Protein AF-A0A378F3G9-F1 (afdb_monomer)

Structure (mmCIF, N/CA/C/O backbone):
data_AF-A0A378F3G9-F1
#
_entry.id   AF-A0A378F3G9-F1
#
loop_
_atom_site.group_PDB
_atom_site.id
_atom_site.type_symbol
_atom_site.label_atom_id
_atom_site.label_alt_id
_atom_site.label_comp_id
_atom_site.label_asym_id
_atom_site.label_entity_id
_atom_site.label_seq_id
_atom_site.pdbx_PDB_ins_code
_atom_site.Cartn_x
_atom_site.Cartn_y
_atom_site.Cartn_z
_atom_site.occupancy
_atom_site.B_iso_or_equiv
_atom_site.auth_seq_id
_atom_site.auth_comp_id
_atom_site.auth_asym_id
_atom_site.auth_atom_id
_atom_site.pdbx_PDB_model_num
ATOM 1 N N . MET A 1 1 ? -19.424 6.941 10.883 1.00 56.91 1 MET A N 1
ATOM 2 C CA . MET A 1 1 ? -18.279 7.020 9.945 1.00 56.91 1 MET A CA 1
ATOM 3 C C . MET A 1 1 ? -18.645 6.289 8.664 1.00 56.91 1 MET A C 1
ATOM 5 O O . MET A 1 1 ? -19.170 5.186 8.751 1.00 56.91 1 MET A O 1
ATOM 9 N N . GLU A 1 2 ? -18.393 6.874 7.494 1.00 61.94 2 GLU A N 1
ATOM 10 C CA . GLU A 1 2 ? -18.729 6.277 6.186 1.00 61.94 2 GLU A CA 1
ATOM 11 C C . GLU A 1 2 ? -18.069 4.901 5.976 1.00 61.94 2 GLU A C 1
ATOM 13 O O . GLU A 1 2 ? -18.679 4.002 5.406 1.00 61.94 2 GLU A O 1
ATOM 18 N N . TRP A 1 3 ? -16.903 4.690 6.593 1.00 59.41 3 TRP A N 1
ATOM 19 C CA . TRP A 1 3 ? -16.190 3.411 6.667 1.00 59.41 3 TRP A CA 1
ATOM 20 C C . TRP A 1 3 ? -16.995 2.254 7.293 1.00 59.41 3 TRP A C 1
ATOM 22 O O . TRP A 1 3 ? -16.959 1.137 6.787 1.00 59.41 3 TRP A O 1
ATOM 32 N N . GLN A 1 4 ? -17.779 2.500 8.352 1.00 58.69 4 GLN A N 1
ATOM 33 C CA . GLN A 1 4 ? -18.679 1.475 8.914 1.00 58.69 4 GLN A CA 1
ATOM 34 C C . GLN A 1 4 ? -19.863 1.204 7.976 1.00 58.69 4 GLN A C 1
ATOM 36 O O . GLN A 1 4 ? -20.270 0.059 7.806 1.00 58.69 4 GLN A O 1
ATOM 41 N N . ARG A 1 5 ? -20.391 2.254 7.327 1.00 60.31 5 ARG A N 1
ATOM 42 C CA . ARG A 1 5 ? -21.512 2.155 6.376 1.00 60.31 5 ARG A CA 1
ATOM 43 C C . ARG A 1 5 ? -21.131 1.395 5.100 1.00 60.31 5 ARG A C 1
ATOM 45 O O . ARG A 1 5 ? -21.992 0.807 4.464 1.00 60.31 5 ARG A O 1
ATOM 52 N N . GLN A 1 6 ? -19.857 1.396 4.715 1.00 63.25 6 GLN A N 1
ATOM 53 C CA . GLN A 1 6 ? -19.356 0.593 3.594 1.00 63.25 6 GLN A CA 1
ATOM 54 C C . GLN A 1 6 ? -19.278 -0.910 3.919 1.00 63.25 6 GLN A C 1
ATOM 56 O O . GLN A 1 6 ? -19.148 -1.716 3.004 1.00 63.25 6 GLN A O 1
ATOM 61 N N . ARG A 1 7 ? -19.353 -1.306 5.199 1.00 64.75 7 ARG A N 1
ATOM 62 C CA . ARG A 1 7 ? -19.112 -2.689 5.656 1.00 64.75 7 ARG A CA 1
ATOM 63 C C . ARG A 1 7 ? -20.283 -3.287 6.437 1.00 64.75 7 ARG A C 1
ATOM 65 O O . ARG A 1 7 ? -20.039 -4.182 7.240 1.00 64.75 7 ARG A O 1
ATOM 72 N N . SER A 1 8 ? -21.504 -2.795 6.198 1.00 50.88 8 SER A N 1
ATOM 73 C CA . SER A 1 8 ? -22.777 -2.938 6.943 1.00 50.88 8 SER A CA 1
ATOM 74 C C . SER A 1 8 ? -23.160 -4.291 7.578 1.00 50.88 8 SER A C 1
ATOM 76 O O . SER A 1 8 ? -24.181 -4.354 8.253 1.00 50.88 8 SER A O 1
ATOM 78 N N . GLU A 1 9 ? -22.378 -5.356 7.425 1.00 51.88 9 GLU A N 1
ATOM 79 C CA . GLU A 1 9 ? -22.675 -6.707 7.908 1.00 51.88 9 GLU A CA 1
ATOM 80 C C . GLU A 1 9 ? -21.589 -7.313 8.819 1.00 51.88 9 GLU A C 1
ATOM 82 O O . GLU A 1 9 ? -21.841 -8.331 9.462 1.00 51.88 9 GLU A O 1
ATOM 87 N N . ARG A 1 10 ? -20.391 -6.712 8.938 1.00 60.91 10 ARG A N 1
ATOM 88 C CA . ARG A 1 10 ? -19.321 -7.238 9.810 1.00 60.91 10 ARG A CA 1
ATOM 89 C C . ARG A 1 10 ? -19.147 -6.395 11.070 1.00 60.91 10 ARG A C 1
ATOM 91 O O . ARG A 1 10 ? -18.720 -5.242 11.008 1.00 60.91 10 ARG A O 1
ATOM 98 N N . THR A 1 11 ? -19.414 -7.004 12.226 1.00 68.44 11 THR A N 1
ATOM 99 C CA . THR A 1 11 ? -18.987 -6.473 13.525 1.00 68.44 11 THR A CA 1
ATOM 100 C C . THR A 1 11 ? -17.469 -6.342 13.519 1.00 68.44 11 THR A C 1
ATOM 102 O O . THR A 1 11 ? -16.756 -7.319 13.300 1.00 68.44 11 THR A O 1
ATOM 105 N N . LEU A 1 12 ? -16.977 -5.126 13.732 1.00 75.31 12 LEU A N 1
ATOM 106 C CA . LEU A 1 12 ? -15.549 -4.860 13.825 1.00 75.31 12 LEU A CA 1
ATOM 107 C C . LEU A 1 12 ? -15.034 -5.375 15.167 1.00 75.31 12 LEU A C 1
ATOM 109 O O . LEU A 1 12 ? -15.468 -4.904 16.217 1.00 75.31 12 LEU A O 1
ATOM 113 N N . THR A 1 13 ? -14.115 -6.330 15.122 1.00 82.88 13 THR A N 1
ATOM 114 C CA . THR A 1 13 ? -13.398 -6.826 16.296 1.00 82.88 13 THR A CA 1
ATOM 115 C C . THR A 1 13 ? -12.117 -6.018 16.519 1.00 82.88 13 THR A C 1
ATOM 117 O O . THR A 1 13 ? -11.616 -5.380 15.585 1.00 82.88 13 THR A O 1
ATOM 120 N N . PRO A 1 14 ? -11.579 -5.997 17.752 1.00 90.38 14 PRO A N 1
ATOM 121 C CA . PRO A 1 14 ? -10.247 -5.463 17.998 1.00 90.38 14 PRO A CA 1
ATOM 122 C C . PRO A 1 14 ? -9.210 -6.150 17.095 1.00 90.38 14 PRO A C 1
ATOM 124 O O . PRO A 1 14 ? -9.198 -7.380 17.028 1.00 90.38 14 PRO A O 1
ATOM 127 N N . PRO A 1 15 ? -8.352 -5.390 16.397 1.00 93.81 15 PRO A N 1
ATOM 128 C CA . PRO A 1 15 ? -7.342 -5.974 15.527 1.00 93.81 15 PRO A CA 1
ATOM 129 C C . PRO A 1 15 ? -6.212 -6.609 16.349 1.00 93.81 15 PRO A C 1
ATOM 131 O O . PRO A 1 15 ? -5.863 -6.116 17.423 1.00 93.81 15 PRO A O 1
ATOM 134 N N . LEU A 1 16 ? -5.577 -7.650 15.805 1.00 94.38 16 LEU A N 1
ATOM 135 C CA . LEU A 1 16 ? -4.404 -8.300 16.403 1.00 94.38 16 LEU A CA 1
ATOM 136 C C . LEU A 1 16 ? -3.226 -7.339 16.555 1.00 94.38 16 LEU A C 1
ATOM 138 O O . LEU A 1 16 ? -2.479 -7.394 17.531 1.00 94.38 16 LEU A O 1
ATOM 142 N N . ARG A 1 17 ? -3.038 -6.482 15.547 1.00 95.81 17 ARG A N 1
ATOM 143 C CA . ARG A 1 17 ? -1.958 -5.496 15.456 1.00 95.81 17 ARG A CA 1
ATOM 144 C C . ARG A 1 17 ? -2.451 -4.232 14.772 1.00 95.81 17 ARG A C 1
ATOM 146 O O . ARG A 1 17 ? -3.456 -4.248 14.061 1.00 95.81 17 ARG A O 1
ATOM 153 N N . CYS A 1 18 ? -1.736 -3.138 14.995 1.00 97.44 18 CYS A N 1
ATOM 154 C CA . CYS A 1 18 ? -2.015 -1.848 14.379 1.00 97.44 18 CYS A CA 1
ATOM 155 C C . CYS A 1 18 ? -0.723 -1.285 13.802 1.00 97.44 18 CYS A C 1
ATOM 157 O O . CYS A 1 18 ? 0.197 -1.026 14.570 1.00 97.44 18 CYS A O 1
ATOM 159 N N . TYR A 1 19 ? -0.685 -1.053 12.494 1.00 98.00 19 TYR A N 1
ATOM 160 C CA . TYR A 1 19 ? 0.399 -0.344 11.824 1.00 98.00 19 TYR A CA 1
ATOM 161 C C . TYR A 1 19 ? -0.036 1.082 11.487 1.00 98.00 19 TYR A C 1
ATOM 163 O O . TYR A 1 19 ? -1.155 1.297 11.009 1.00 98.00 19 TYR A O 1
ATOM 171 N N . TRP A 1 20 ? 0.848 2.046 11.740 1.00 97.88 20 TRP A N 1
ATOM 172 C CA . TRP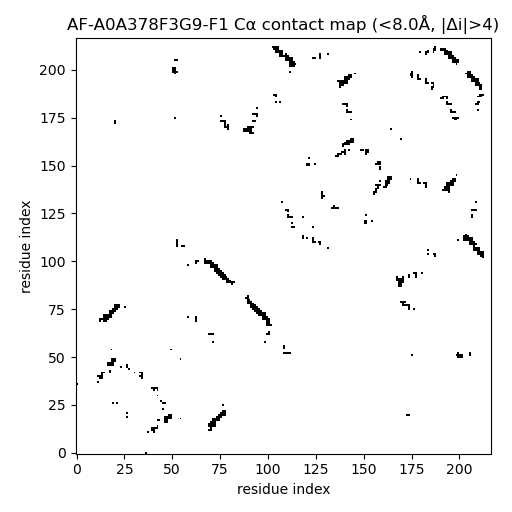 A 1 20 ? 0.576 3.469 11.566 1.00 97.88 20 TRP A CA 1
ATOM 173 C C . TRP A 1 20 ? 1.662 4.189 10.767 1.00 97.88 20 TRP A C 1
ATOM 175 O O . TRP A 1 20 ? 2.851 4.043 11.059 1.00 97.88 20 TRP A O 1
ATOM 185 N N . GLN A 1 21 ? 1.236 5.022 9.815 1.00 97.25 21 GLN A N 1
ATOM 186 C CA . GLN A 1 21 ? 2.071 6.025 9.151 1.00 97.25 21 GLN A CA 1
ATOM 187 C C . GLN A 1 21 ? 1.552 7.429 9.484 1.00 97.25 21 GLN A C 1
ATOM 189 O O . GLN A 1 21 ? 0.428 7.792 9.137 1.00 97.25 21 GLN A O 1
ATOM 194 N N . GLY A 1 22 ? 2.370 8.231 10.158 1.00 95.75 22 GLY A N 1
ATOM 195 C CA . GLY A 1 22 ? 2.016 9.587 10.565 1.00 95.75 22 GLY A CA 1
ATOM 196 C C . GLY A 1 22 ? 2.500 9.908 11.973 1.00 95.75 22 GLY A C 1
ATOM 197 O O . GLY A 1 22 ? 3.229 9.145 12.603 1.00 95.75 22 GLY A O 1
ATOM 198 N N . THR A 1 23 ? 2.078 11.055 12.500 1.00 95.44 23 THR A N 1
ATOM 199 C CA . THR A 1 23 ? 2.521 11.498 13.830 1.00 95.44 23 THR A CA 1
ATOM 200 C C . THR A 1 23 ? 1.851 10.714 14.960 1.00 95.44 23 THR A C 1
ATOM 202 O O . THR A 1 23 ? 0.712 10.258 14.834 1.00 95.44 23 THR A O 1
ATOM 205 N N . GLU A 1 24 ? 2.526 10.637 16.108 1.00 95.44 24 GLU A N 1
ATOM 206 C CA . GLU A 1 24 ? 1.957 10.086 17.347 1.00 95.44 24 GLU A CA 1
ATOM 207 C C . GLU A 1 24 ? 0.686 10.842 17.770 1.00 95.44 24 GLU A C 1
ATOM 209 O O . GLU A 1 24 ? -0.297 10.236 18.188 1.00 95.44 24 GLU A O 1
ATOM 214 N N . LEU A 1 25 ? 0.665 12.172 17.613 1.00 95.62 25 LEU A N 1
ATOM 215 C CA . LEU A 1 25 ? -0.509 12.986 17.938 1.00 95.62 25 LEU A CA 1
ATOM 216 C C . LEU A 1 25 ? -1.723 12.596 17.081 1.00 95.62 25 LEU A C 1
ATOM 218 O O . LEU A 1 25 ? -2.830 12.463 17.604 1.00 95.62 25 LEU A O 1
ATOM 222 N N . ALA A 1 26 ? -1.511 12.378 15.781 1.00 95.88 26 ALA A N 1
ATOM 223 C CA . ALA A 1 26 ? -2.561 11.931 14.875 1.00 95.88 26 ALA A CA 1
ATOM 224 C C . ALA A 1 26 ? -3.047 10.512 15.217 1.00 95.88 26 ALA A C 1
ATOM 226 O O . ALA A 1 26 ? -4.255 10.276 15.194 1.00 95.88 26 ALA A O 1
ATOM 227 N N . TRP A 1 27 ? -2.153 9.602 15.629 1.00 97.25 27 TRP A N 1
ATOM 228 C CA . TRP A 1 27 ? -2.556 8.288 16.143 1.00 97.25 27 TRP A CA 1
ATOM 229 C C . TRP A 1 27 ? -3.453 8.406 17.381 1.00 97.25 27 TRP A C 1
ATOM 231 O O . TRP A 1 27 ? -4.506 7.772 17.439 1.00 97.25 27 TRP A O 1
ATOM 241 N N . GLN A 1 28 ? -3.087 9.241 18.360 1.00 96.62 28 GLN A N 1
ATOM 242 C CA . GLN A 1 28 ? -3.897 9.422 19.570 1.00 96.62 28 GLN A CA 1
ATOM 243 C C . GLN A 1 28 ? -5.290 9.976 19.253 1.00 96.62 28 GLN A C 1
ATOM 245 O O . GLN A 1 28 ? -6.283 9.507 19.816 1.00 96.62 28 GLN A O 1
ATOM 250 N N . ALA A 1 29 ? -5.377 10.929 18.321 1.00 95.62 29 ALA A N 1
ATOM 251 C CA . ALA A 1 29 ? -6.649 11.463 17.847 1.00 95.62 29 ALA A CA 1
ATOM 252 C C . ALA A 1 29 ? -7.489 10.388 17.132 1.00 95.62 29 ALA A C 1
ATOM 254 O O . ALA A 1 29 ? -8.665 10.207 17.454 1.00 95.62 29 ALA A O 1
ATOM 255 N N . PHE A 1 30 ? -6.877 9.627 16.219 1.00 95.44 30 PHE A N 1
ATOM 256 C CA . PHE A 1 30 ? -7.523 8.515 15.520 1.00 95.44 30 PHE A CA 1
ATOM 257 C C . PHE A 1 30 ? -8.045 7.457 16.501 1.00 95.44 30 PHE A C 1
ATOM 259 O O . PHE A 1 30 ? -9.212 7.068 16.438 1.00 95.44 30 PHE A O 1
ATOM 266 N N . ARG A 1 31 ? -7.219 7.048 17.469 1.00 95.19 31 ARG A N 1
ATOM 267 C CA . ARG A 1 31 ? -7.585 6.098 18.523 1.00 95.19 31 ARG A CA 1
ATOM 268 C C . ARG A 1 31 ? -8.766 6.589 19.353 1.00 95.19 31 ARG A C 1
ATOM 270 O O . ARG A 1 31 ? -9.703 5.824 19.571 1.00 95.19 31 ARG A O 1
ATOM 277 N N . ALA A 1 32 ? -8.748 7.845 19.797 1.00 93.94 32 ALA A N 1
ATOM 278 C CA . ALA A 1 32 ? -9.859 8.422 20.549 1.00 93.94 32 ALA A CA 1
ATOM 279 C C . ALA A 1 32 ? -11.163 8.392 19.733 1.00 93.94 32 ALA A C 1
ATOM 281 O O . ALA A 1 32 ? -12.199 7.959 20.240 1.00 93.94 32 ALA A O 1
ATOM 282 N N . GLN A 1 33 ? -11.102 8.769 18.452 1.00 92.56 33 GLN A N 1
ATOM 283 C CA . GLN A 1 33 ? -12.266 8.753 17.568 1.00 92.56 33 GLN A CA 1
ATOM 284 C C . GLN A 1 33 ? -12.793 7.332 17.321 1.00 92.56 33 GLN A C 1
ATOM 286 O O . GLN A 1 33 ? -14.008 7.119 17.326 1.00 92.56 33 GLN A O 1
ATOM 291 N N . MET A 1 34 ? -11.906 6.352 17.136 1.00 90.69 34 MET A N 1
ATOM 292 C CA . MET A 1 34 ? -12.277 4.948 16.937 1.00 90.69 34 MET A CA 1
ATOM 293 C C . MET A 1 34 ? -12.998 4.374 18.157 1.00 90.69 34 MET A C 1
ATOM 295 O O . MET A 1 34 ? -14.060 3.779 17.990 1.00 90.69 34 MET A O 1
ATOM 299 N N . THR A 1 35 ? -12.501 4.630 19.371 1.00 88.88 35 THR A N 1
ATOM 300 C CA . THR A 1 35 ? -13.157 4.206 20.621 1.00 88.88 35 THR A CA 1
ATOM 301 C C . THR A 1 35 ? -14.553 4.813 20.782 1.00 88.88 35 THR A C 1
ATOM 303 O O . THR A 1 35 ? -15.466 4.150 21.267 1.00 88.88 35 THR A O 1
ATOM 306 N N . LEU A 1 36 ? -14.742 6.070 20.366 1.00 88.56 36 LEU A N 1
ATOM 307 C CA . LEU A 1 36 ? -16.046 6.739 20.432 1.00 88.56 36 LEU A CA 1
ATOM 308 C C . LEU A 1 36 ? -17.034 6.230 19.375 1.00 88.56 36 LEU A C 1
ATOM 310 O O . LEU A 1 36 ? -18.240 6.244 19.606 1.00 88.56 36 LEU A O 1
ATOM 314 N N . THR A 1 37 ? -16.538 5.815 18.207 1.00 85.00 37 THR A N 1
ATOM 315 C CA . THR A 1 37 ? -17.390 5.525 17.039 1.00 85.00 37 THR A CA 1
ATOM 316 C C . THR A 1 37 ? -17.673 4.038 16.848 1.00 85.00 37 THR A C 1
ATOM 318 O O . THR A 1 37 ? -18.688 3.669 16.256 1.00 85.00 37 THR A O 1
ATOM 321 N N . VAL A 1 38 ? -16.777 3.168 17.310 1.00 83.19 38 VAL A N 1
ATOM 322 C CA . VAL A 1 38 ? -16.870 1.719 17.140 1.00 83.19 38 VAL A CA 1
ATOM 323 C C . VAL A 1 38 ? -16.992 1.086 18.522 1.00 83.19 38 VAL A C 1
ATOM 325 O O . VAL A 1 38 ? -16.030 1.040 19.288 1.00 83.19 38 VAL A O 1
ATOM 328 N N . ALA A 1 39 ? -18.190 0.598 18.849 1.00 78.56 39 ALA A N 1
ATOM 329 C CA . ALA A 1 39 ? -18.425 -0.081 20.116 1.00 78.56 39 ALA A CA 1
ATOM 330 C C . ALA A 1 39 ? -17.458 -1.265 20.273 1.00 78.56 39 ALA A C 1
ATOM 332 O O . ALA A 1 39 ? -17.287 -2.047 19.342 1.00 78.56 39 ALA A O 1
ATOM 333 N N . GLN A 1 40 ? -16.856 -1.395 21.458 1.00 81.38 40 GLN A N 1
ATOM 334 C CA . GLN A 1 40 ? -15.908 -2.466 21.806 1.00 81.38 40 GLN A CA 1
ATOM 335 C C . GLN A 1 40 ? -14.574 -2.447 21.035 1.00 81.38 40 GLN A C 1
ATOM 337 O O . GLN A 1 40 ? -13.768 -3.358 21.202 1.00 81.38 40 GLN A O 1
ATOM 342 N N . MET A 1 41 ? -14.287 -1.408 20.243 1.00 86.88 41 MET A N 1
ATOM 343 C CA . MET A 1 41 ? -12.973 -1.249 19.624 1.00 86.88 41 MET A CA 1
ATOM 344 C C . MET A 1 41 ? -11.937 -0.834 20.666 1.00 86.88 41 MET A C 1
ATOM 346 O O . MET A 1 41 ? -12.065 0.206 21.314 1.00 86.88 41 MET A O 1
ATOM 350 N N . THR A 1 42 ? -10.872 -1.619 20.780 1.00 89.38 42 THR A N 1
ATOM 351 C CA . THR A 1 42 ? -9.720 -1.307 21.627 1.00 89.38 42 THR A CA 1
ATOM 352 C C . THR A 1 42 ? -8.465 -1.270 20.774 1.00 89.38 42 THR A C 1
ATOM 354 O O . THR A 1 42 ? -7.994 -2.307 20.316 1.00 89.38 42 THR A O 1
ATOM 357 N N . LEU A 1 43 ? -7.923 -0.068 20.571 1.00 94.56 43 LEU A N 1
ATOM 358 C CA . LEU A 1 43 ? -6.642 0.132 19.894 1.00 94.56 43 LEU A CA 1
ATOM 359 C C . LEU A 1 43 ? -5.514 0.315 20.921 1.00 94.56 43 LEU A C 1
ATOM 361 O O . LEU A 1 43 ? -5.751 0.912 21.984 1.00 94.56 43 LEU A O 1
ATOM 365 N N . PRO A 1 44 ? -4.293 -0.166 20.626 1.00 95.50 44 PRO A N 1
ATOM 366 C CA . PRO A 1 44 ? -3.168 -0.066 21.540 1.00 95.50 44 PRO A CA 1
ATOM 367 C C . PRO A 1 44 ? -2.788 1.397 21.787 1.00 95.50 44 PRO A C 1
ATOM 369 O O . PRO A 1 44 ? -3.038 2.285 20.969 1.00 95.50 44 PRO A O 1
ATOM 372 N N . SER A 1 45 ? -2.159 1.661 22.933 1.00 94.62 45 SER A N 1
ATOM 373 C CA . SER A 1 45 ? -1.675 3.007 23.261 1.00 94.62 45 SER A CA 1
ATOM 374 C C . SER A 1 45 ? -0.659 3.517 22.243 1.00 94.62 45 SER A C 1
ATOM 376 O O . SER A 1 45 ? -0.655 4.714 21.971 1.00 94.62 45 SER A O 1
ATOM 378 N N . ARG A 1 46 ? 0.146 2.617 21.665 1.00 95.75 46 ARG A N 1
ATOM 379 C CA . ARG A 1 46 ? 1.093 2.883 20.579 1.00 95.75 46 ARG A CA 1
ATOM 380 C C . ARG A 1 46 ? 0.914 1.857 19.456 1.00 95.75 46 ARG A C 1
ATOM 382 O O . ARG A 1 46 ? 0.769 0.677 19.778 1.00 95.75 46 ARG A O 1
ATOM 389 N N . PRO A 1 47 ? 0.922 2.278 18.185 1.00 97.00 47 PRO A N 1
ATOM 390 C CA . PRO A 1 47 ? 0.917 1.372 17.050 1.00 97.00 47 PRO A CA 1
ATOM 391 C C . PRO A 1 47 ? 2.351 0.935 16.716 1.00 97.00 47 PRO A C 1
ATOM 393 O O . PRO A 1 47 ? 3.325 1.569 17.131 1.00 97.00 47 PRO A O 1
ATOM 396 N N . ASP A 1 48 ? 2.479 -0.113 15.913 1.00 98.00 48 ASP A N 1
ATOM 397 C CA . ASP A 1 48 ? 3.714 -0.397 15.196 1.00 98.00 48 ASP A CA 1
ATOM 398 C C . ASP A 1 48 ? 3.899 0.635 14.074 1.00 98.00 48 ASP A C 1
ATOM 400 O O . ASP A 1 48 ? 2.951 1.009 13.381 1.00 98.00 48 ASP A O 1
ATOM 404 N N . ALA A 1 49 ? 5.127 1.113 13.875 1.00 96.62 49 ALA A N 1
ATOM 405 C CA . ALA A 1 49 ? 5.424 1.999 12.753 1.00 96.62 49 ALA A CA 1
ATOM 406 C C . ALA A 1 49 ? 5.301 1.238 11.425 1.00 96.62 49 ALA A C 1
ATOM 408 O O . ALA A 1 49 ? 5.773 0.101 11.310 1.00 96.62 49 ALA A O 1
ATOM 409 N N . TRP A 1 50 ? 4.710 1.878 10.417 1.00 96.56 50 TRP A N 1
ATOM 410 C CA . TRP A 1 50 ? 4.732 1.380 9.048 1.00 96.56 50 TRP A CA 1
ATOM 411 C C . TRP A 1 50 ? 6.158 1.421 8.480 1.00 96.56 50 TRP A C 1
ATOM 413 O O . TRP A 1 50 ? 6.844 2.436 8.554 1.00 96.56 50 TRP A O 1
ATOM 423 N N . ARG A 1 51 ? 6.620 0.297 7.925 1.00 96.19 51 ARG A N 1
ATOM 424 C CA . ARG A 1 51 ? 7.984 0.110 7.396 1.00 96.19 51 ARG A CA 1
ATOM 425 C C . ARG A 1 51 ? 7.982 -0.444 5.970 1.00 96.19 51 ARG A C 1
ATOM 427 O O . ARG A 1 51 ? 8.885 -1.190 5.603 1.00 96.19 51 ARG A O 1
ATOM 434 N N . GLY A 1 52 ? 6.950 -0.119 5.190 1.00 94.50 52 GLY A N 1
ATOM 435 C CA . GLY A 1 52 ? 6.803 -0.616 3.822 1.00 94.50 52 GLY A CA 1
ATOM 436 C C . GLY A 1 52 ? 6.674 -2.136 3.779 1.00 94.50 52 GLY A C 1
ATOM 437 O O . GLY A 1 52 ? 5.883 -2.717 4.528 1.00 94.50 52 GLY A O 1
ATOM 438 N N . GLU A 1 53 ? 7.467 -2.784 2.928 1.00 95.06 53 GLU A N 1
ATOM 439 C CA . GLU A 1 53 ? 7.342 -4.225 2.697 1.00 95.06 53 GLU A CA 1
ATOM 440 C C . GLU A 1 53 ? 7.662 -5.065 3.942 1.00 95.06 53 GLU A C 1
ATOM 442 O O . GLU A 1 53 ? 7.069 -6.121 4.155 1.00 95.06 53 GLU A O 1
ATOM 447 N N . ALA A 1 54 ? 8.517 -4.576 4.844 1.00 95.44 54 ALA A N 1
ATOM 448 C CA . ALA A 1 54 ? 8.764 -5.270 6.108 1.00 95.44 54 ALA A CA 1
ATOM 449 C C . ALA A 1 54 ? 7.483 -5.405 6.955 1.00 95.44 54 ALA A C 1
ATOM 451 O O . ALA A 1 54 ? 7.234 -6.461 7.535 1.00 95.44 54 ALA A O 1
ATOM 452 N N . SER A 1 55 ? 6.641 -4.365 6.992 1.00 96.38 55 SER A N 1
ATOM 453 C CA . SER A 1 55 ? 5.345 -4.432 7.677 1.00 96.38 55 SER A CA 1
ATOM 454 C C . SER A 1 55 ? 4.392 -5.395 6.975 1.00 96.38 55 SER A C 1
ATOM 456 O O . SER A 1 55 ? 3.716 -6.167 7.648 1.00 96.38 55 SER A O 1
ATOM 458 N N . LEU A 1 56 ? 4.351 -5.394 5.641 1.00 95.44 56 LEU A N 1
ATOM 459 C CA . LEU A 1 56 ? 3.511 -6.317 4.870 1.00 95.44 56 LEU A CA 1
ATOM 460 C C . LEU A 1 56 ? 3.890 -7.783 5.105 1.00 95.44 56 LEU A C 1
ATOM 462 O O . LEU A 1 56 ? 3.005 -8.610 5.333 1.00 95.44 56 LEU A O 1
ATOM 466 N N . ALA A 1 57 ? 5.184 -8.100 5.131 1.00 94.25 57 ALA A N 1
ATOM 467 C CA . ALA A 1 57 ? 5.671 -9.440 5.439 1.00 94.25 57 ALA A CA 1
ATOM 468 C C . ALA A 1 57 ? 5.276 -9.889 6.860 1.00 94.25 57 ALA A C 1
ATOM 470 O O . ALA A 1 57 ? 4.819 -11.018 7.051 1.00 94.25 57 ALA A O 1
ATOM 471 N N . GLU A 1 58 ? 5.394 -9.002 7.854 1.00 95.69 58 GLU A N 1
ATOM 472 C CA . GLU A 1 58 ? 4.950 -9.271 9.228 1.00 95.69 58 GLU A CA 1
ATOM 473 C C . GLU A 1 58 ? 3.435 -9.488 9.320 1.00 95.69 58 GLU A C 1
ATOM 475 O O . GLU A 1 58 ? 2.986 -10.399 10.018 1.00 95.69 58 GLU A O 1
ATOM 480 N N . ILE A 1 59 ? 2.646 -8.683 8.601 1.00 95.75 59 ILE A N 1
ATOM 481 C CA . ILE A 1 59 ? 1.186 -8.815 8.530 1.00 95.75 59 ILE A CA 1
ATOM 482 C C . ILE A 1 59 ? 0.803 -10.166 7.923 1.00 95.75 59 ILE A C 1
ATOM 484 O O . ILE A 1 59 ? -0.030 -10.871 8.490 1.00 95.75 59 ILE A O 1
ATOM 488 N N . ALA A 1 60 ? 1.419 -10.542 6.800 1.00 93.94 60 ALA A N 1
ATOM 489 C CA . ALA A 1 60 ? 1.152 -11.812 6.133 1.00 93.94 60 ALA A CA 1
ATOM 490 C C . ALA A 1 60 ? 1.470 -13.005 7.045 1.00 93.94 60 ALA A C 1
ATOM 492 O O . ALA A 1 60 ? 0.668 -13.933 7.149 1.00 93.94 60 ALA A O 1
ATOM 493 N N . HIS A 1 61 ? 2.602 -12.958 7.752 1.00 93.81 61 HIS A N 1
ATOM 494 C CA . HIS A 1 61 ? 2.968 -13.991 8.717 1.00 93.81 61 HIS A CA 1
ATOM 495 C C . HIS A 1 61 ? 1.976 -14.062 9.887 1.00 93.81 61 HIS A C 1
ATOM 497 O O . HIS A 1 61 ? 1.487 -15.144 10.200 1.00 93.81 61 HIS A O 1
ATOM 503 N N . ALA A 1 62 ? 1.615 -12.918 10.480 1.00 93.88 62 ALA A N 1
ATOM 504 C CA . ALA A 1 62 ? 0.660 -12.867 11.585 1.00 93.88 62 ALA A CA 1
ATOM 505 C C . ALA A 1 62 ? -0.717 -13.420 11.186 1.00 93.88 62 ALA A C 1
ATOM 507 O O . ALA A 1 62 ? -1.315 -14.178 11.942 1.00 93.88 62 ALA A O 1
ATOM 508 N N . LEU A 1 63 ? -1.211 -13.080 9.992 1.00 93.88 63 LEU A N 1
ATOM 509 C CA . LEU A 1 63 ? -2.508 -13.553 9.501 1.00 93.88 63 LEU A CA 1
ATOM 510 C C . LEU A 1 63 ? -2.501 -15.033 9.098 1.00 93.88 63 LEU A C 1
ATOM 512 O O . LEU A 1 63 ? -3.554 -15.664 9.130 1.00 93.88 63 LEU A O 1
ATOM 516 N N . ALA A 1 64 ? -1.349 -15.603 8.733 1.00 92.12 64 ALA A N 1
ATOM 517 C CA . ALA A 1 64 ? -1.243 -17.028 8.419 1.00 92.12 64 ALA A CA 1
ATOM 518 C C . ALA A 1 64 ? -1.474 -17.921 9.652 1.00 92.12 64 ALA A C 1
ATOM 520 O O . ALA A 1 64 ? -2.001 -19.026 9.516 1.00 92.12 64 ALA A O 1
ATOM 521 N N . GLU A 1 65 ? -1.106 -17.436 10.841 1.00 90.25 65 GLU A N 1
ATOM 522 C CA . GLU A 1 65 ? -1.249 -18.149 12.120 1.00 90.25 65 GLU A CA 1
ATOM 523 C C . GLU A 1 65 ? -2.535 -17.786 12.881 1.00 90.25 65 GLU A C 1
ATOM 525 O O . GLU A 1 65 ? -2.870 -18.437 13.870 1.00 90.25 65 GLU A O 1
ATOM 530 N N . ALA A 1 66 ? -3.253 -16.759 12.424 1.0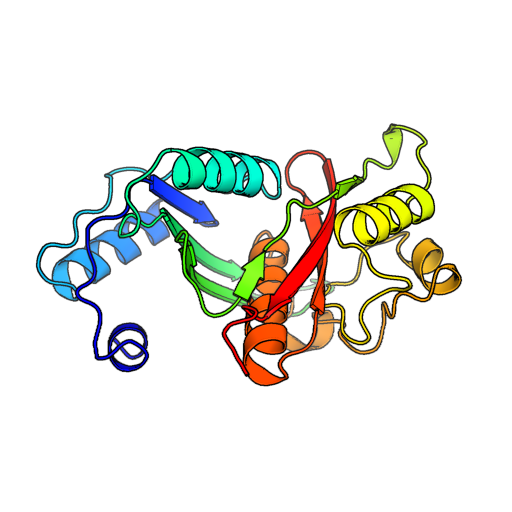0 90.81 66 ALA A N 1
ATOM 531 C CA . ALA A 1 66 ? -4.416 -16.197 13.097 1.00 90.81 66 ALA A CA 1
ATOM 532 C C . ALA A 1 66 ? -5.738 -16.916 12.784 1.00 90.81 66 ALA A C 1
ATOM 534 O O . ALA A 1 66 ? -5.879 -17.636 11.780 1.00 90.81 66 ALA A O 1
ATOM 535 N N . ASP A 1 67 ? -6.747 -16.648 13.619 1.00 90.50 67 ASP A N 1
ATOM 536 C CA . ASP A 1 67 ? -8.105 -17.114 13.375 1.00 90.50 67 ASP A CA 1
ATOM 537 C C . ASP A 1 67 ? -8.688 -16.457 12.103 1.00 90.50 67 ASP A C 1
ATOM 539 O O . ASP A 1 67 ? -8.347 -15.323 11.765 1.00 90.50 67 ASP A O 1
ATOM 543 N N . PRO A 1 68 ? -9.614 -17.113 11.373 1.00 86.62 68 PRO A N 1
ATOM 544 C CA . PRO A 1 68 ? -10.171 -16.578 10.120 1.00 86.62 68 PRO A CA 1
ATOM 545 C C . PRO A 1 68 ? -10.833 -15.196 10.224 1.00 86.62 68 PRO A C 1
ATOM 547 O O . PRO A 1 68 ? -10.974 -14.491 9.226 1.00 86.62 68 PRO A O 1
ATOM 550 N N . HIS A 1 69 ? -11.272 -14.817 11.424 1.00 86.94 69 HIS A N 1
ATOM 551 C CA . HIS A 1 69 ? -11.929 -13.537 11.689 1.00 86.94 69 HIS A CA 1
ATOM 552 C C . HIS A 1 69 ? -10.989 -12.474 12.252 1.00 86.94 69 HIS A C 1
ATOM 554 O O . HIS A 1 69 ? -11.404 -11.324 12.421 1.00 86.94 69 HIS A O 1
ATOM 560 N N . ASP A 1 70 ? -9.741 -12.840 12.522 1.00 91.50 70 ASP A N 1
ATOM 561 C CA . ASP A 1 70 ? -8.750 -11.897 12.985 1.00 91.50 70 ASP A CA 1
ATOM 562 C C . ASP A 1 70 ? -8.334 -10.956 11.863 1.00 91.50 70 ASP A C 1
ATOM 564 O O . ASP A 1 70 ? -8.246 -11.306 10.681 1.00 91.50 70 ASP A O 1
ATOM 568 N N . THR A 1 71 ? -8.077 -9.716 12.260 1.00 93.88 71 THR A N 1
ATOM 569 C CA . THR A 1 71 ? -7.673 -8.660 11.342 1.00 93.88 71 THR A CA 1
ATOM 570 C C . THR A 1 71 ? -6.481 -7.898 11.888 1.00 93.88 71 THR A C 1
ATOM 572 O O . THR A 1 71 ? -6.263 -7.816 13.097 1.00 93.88 71 THR A O 1
ATOM 575 N N . VAL A 1 72 ? -5.718 -7.300 10.984 1.00 96.06 72 VAL A N 1
ATOM 576 C CA . VAL A 1 72 ? -4.691 -6.311 11.290 1.00 96.06 72 VAL A CA 1
ATOM 577 C C . VAL A 1 72 ? -5.150 -4.959 10.762 1.00 96.06 72 VAL A C 1
ATOM 579 O O . VAL A 1 72 ? -5.600 -4.840 9.621 1.00 96.06 72 VAL A O 1
ATOM 582 N N . LEU A 1 73 ? -5.044 -3.933 11.602 1.00 96.00 73 LEU A N 1
ATOM 583 C CA . LEU A 1 73 ? -5.358 -2.559 11.236 1.00 96.00 73 LEU A CA 1
ATOM 584 C C . LEU A 1 73 ? -4.135 -1.892 10.618 1.00 96.00 73 LEU A C 1
ATOM 586 O O . LEU A 1 73 ? -3.058 -1.893 11.209 1.00 96.00 73 LEU A O 1
ATOM 590 N N . ILE A 1 74 ? -4.325 -1.286 9.451 1.00 97.31 74 ILE A N 1
ATOM 591 C CA . ILE A 1 74 ? -3.314 -0.473 8.777 1.00 97.31 74 ILE A CA 1
ATOM 592 C C . ILE A 1 74 ? -3.956 0.883 8.534 1.00 97.31 74 ILE A C 1
ATOM 594 O O . ILE A 1 74 ? -4.999 0.974 7.885 1.00 97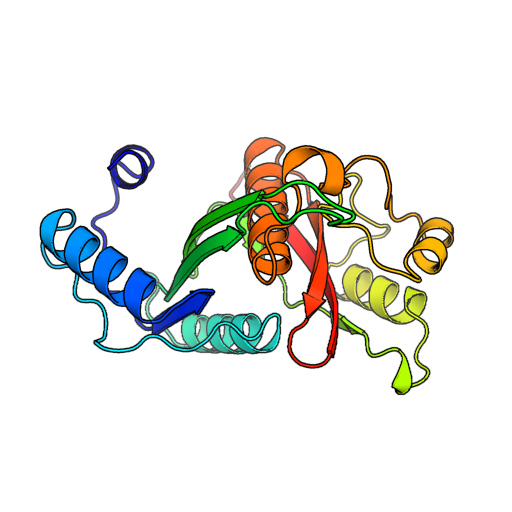.31 74 ILE A O 1
ATOM 598 N N . ALA A 1 75 ? -3.374 1.936 9.088 1.00 96.94 75 ALA A N 1
ATOM 599 C CA . ALA A 1 75 ? -3.898 3.278 8.923 1.00 96.94 75 ALA A CA 1
ATOM 600 C C . ALA A 1 75 ? -2.764 4.292 8.816 1.00 96.94 75 ALA A C 1
ATOM 602 O O . ALA A 1 75 ? -1.639 4.051 9.247 1.00 96.94 75 ALA A O 1
ATOM 603 N N . GLY A 1 76 ? -3.061 5.446 8.243 1.00 96.88 76 GLY A N 1
ATOM 604 C CA . GLY A 1 76 ? -2.107 6.536 8.204 1.00 96.88 76 GLY A CA 1
ATOM 605 C C . GLY A 1 76 ? -2.769 7.838 7.822 1.00 96.88 76 GLY A C 1
ATOM 606 O O . GLY A 1 76 ? -3.838 7.841 7.212 1.00 96.88 76 GLY A O 1
ATOM 607 N N . CYS A 1 77 ? -2.152 8.942 8.215 1.00 96.31 77 CYS A N 1
ATOM 608 C CA . CYS A 1 77 ? -2.606 10.273 7.852 1.00 96.31 77 CYS A CA 1
ATOM 609 C C . CYS A 1 77 ? -1.431 11.243 7.865 1.00 96.31 77 CYS A C 1
ATOM 611 O O . CYS A 1 77 ? -0.699 11.338 8.857 1.00 96.31 77 CYS A O 1
ATOM 613 N N . GLN A 1 78 ? -1.291 11.988 6.775 1.00 95.00 78 GLN A N 1
ATOM 614 C CA . GLN A 1 78 ? -0.290 13.026 6.629 1.00 95.00 78 GLN A CA 1
ATOM 615 C C . GLN A 1 78 ? -0.870 14.230 5.900 1.00 95.00 78 GLN A C 1
ATOM 617 O O . GLN A 1 78 ? -1.581 14.095 4.907 1.00 95.00 78 GLN A O 1
ATOM 622 N N . VAL A 1 79 ? -0.516 15.410 6.403 1.00 94.38 79 VAL A N 1
ATOM 623 C CA . VAL A 1 79 ? -0.794 16.700 5.777 1.00 94.38 79 VAL A CA 1
ATOM 624 C C . VAL A 1 79 ? 0.532 17.435 5.666 1.00 94.38 79 VAL A C 1
ATOM 626 O O . VAL A 1 79 ? 1.193 17.676 6.680 1.00 94.38 79 VAL A O 1
ATOM 629 N N . VAL A 1 80 ? 0.930 17.778 4.446 1.00 94.31 80 VAL A N 1
ATOM 630 C CA . VAL A 1 80 ? 2.103 18.608 4.176 1.00 94.31 80 VAL A CA 1
ATOM 631 C C . VAL A 1 80 ? 1.622 20.022 3.898 1.00 94.31 80 VAL A C 1
ATOM 633 O O . VAL A 1 80 ? 0.805 20.260 3.015 1.00 94.31 80 VAL A O 1
ATOM 636 N N . VAL A 1 81 ? 2.113 20.982 4.677 1.00 93.38 81 VAL A N 1
ATOM 637 C CA . VAL A 1 81 ? 1.741 22.391 4.513 1.00 93.38 81 VAL A CA 1
ATOM 638 C C . VAL A 1 81 ? 2.481 23.022 3.338 1.00 93.38 81 VAL A C 1
ATOM 640 O O . VAL A 1 81 ? 3.627 22.678 3.057 1.00 93.38 81 VAL A O 1
ATOM 643 N N . ALA A 1 82 ? 1.844 23.992 2.681 1.00 92.94 82 ALA A N 1
ATOM 644 C CA . ALA A 1 82 ? 2.459 24.712 1.574 1.00 92.94 82 ALA A CA 1
ATOM 645 C C . ALA A 1 82 ? 3.707 25.467 2.041 1.00 92.94 82 ALA A C 1
ATOM 647 O O . ALA A 1 82 ? 3.682 26.171 3.053 1.00 92.94 82 ALA A O 1
ATOM 648 N N . GLN A 1 83 ? 4.785 25.347 1.270 1.00 92.81 83 GLN A N 1
ATOM 649 C CA . GLN A 1 83 ? 6.040 26.042 1.523 1.00 92.81 83 GLN A CA 1
ATOM 650 C C . GLN A 1 83 ? 6.438 26.860 0.298 1.00 92.81 83 GLN A C 1
ATOM 652 O O . GLN A 1 83 ? 6.357 26.399 -0.842 1.00 92.81 83 GLN A O 1
ATOM 657 N N . THR A 1 84 ? 6.879 28.093 0.530 1.00 91.62 84 THR A N 1
ATOM 658 C CA . THR A 1 84 ? 7.372 28.965 -0.537 1.00 91.62 84 THR A CA 1
ATOM 659 C C . THR A 1 84 ? 8.587 28.330 -1.211 1.00 91.62 84 THR A C 1
ATOM 661 O O . THR A 1 84 ? 9.579 28.041 -0.549 1.00 91.62 84 THR A O 1
ATOM 664 N N . GLY A 1 85 ? 8.522 28.151 -2.533 1.00 90.00 85 GLY A N 1
ATOM 665 C CA . GLY A 1 85 ? 9.609 27.562 -3.321 1.00 90.00 85 GLY A CA 1
ATOM 666 C C . GLY A 1 85 ? 9.625 26.030 -3.365 1.00 90.00 85 GLY A C 1
ATOM 667 O O . GLY A 1 85 ? 10.558 25.471 -3.936 1.00 90.00 85 GLY A O 1
ATOM 668 N N . ALA A 1 86 ? 8.618 25.351 -2.802 1.00 88.06 86 ALA A N 1
ATOM 669 C CA . ALA A 1 86 ? 8.466 23.907 -2.963 1.00 88.06 86 ALA A CA 1
ATOM 670 C C . ALA A 1 86 ? 8.222 23.528 -4.435 1.00 88.06 86 ALA A C 1
ATOM 672 O O . ALA A 1 86 ? 7.530 24.236 -5.168 1.00 88.06 86 ALA A O 1
ATOM 673 N 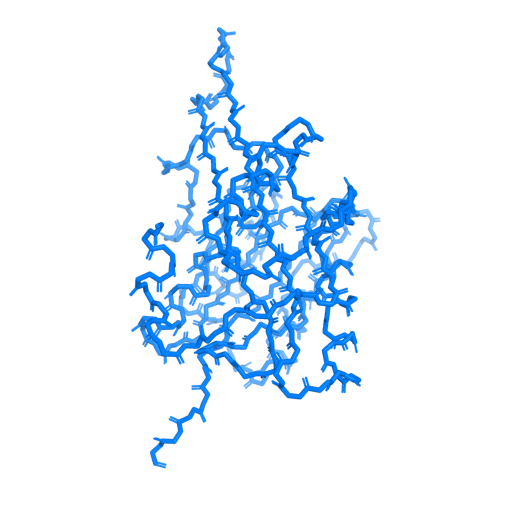N . VAL A 1 87 ? 8.799 22.398 -4.855 1.00 87.00 87 VAL A N 1
ATOM 674 C CA . VAL A 1 87 ? 8.674 21.872 -6.228 1.00 87.00 87 VAL A CA 1
ATOM 675 C C . VAL A 1 87 ? 7.263 21.341 -6.493 1.00 87.00 87 VAL A C 1
ATOM 677 O O . VAL A 1 87 ? 6.746 21.485 -7.598 1.00 87.00 87 VAL A O 1
ATOM 680 N N . GLN A 1 88 ? 6.641 20.746 -5.476 1.00 88.06 88 GLN A N 1
ATOM 681 C CA . GLN A 1 88 ? 5.285 20.208 -5.525 1.00 88.06 88 GLN A CA 1
ATOM 682 C C . GLN A 1 88 ? 4.346 21.049 -4.647 1.00 88.06 88 GLN A C 1
ATOM 684 O O . GLN A 1 88 ? 4.791 21.637 -3.656 1.00 88.06 88 GLN A O 1
ATOM 689 N N . PRO A 1 89 ? 3.049 21.138 -4.998 1.00 91.88 89 PRO A N 1
ATOM 690 C CA . PRO A 1 89 ? 2.061 21.743 -4.116 1.00 91.88 89 PRO A CA 1
ATOM 691 C C . PRO A 1 89 ? 1.913 20.926 -2.827 1.00 91.88 89 PRO A C 1
ATOM 693 O O . PRO A 1 89 ? 2.213 19.734 -2.796 1.00 91.88 89 PRO A O 1
ATOM 696 N N . ALA A 1 90 ? 1.403 21.575 -1.781 1.00 94.62 90 ALA A N 1
ATOM 697 C CA . ALA A 1 90 ? 0.959 20.907 -0.562 1.00 94.62 90 ALA A CA 1
ATOM 698 C C . ALA A 1 90 ? -0.013 19.763 -0.870 1.00 94.62 90 ALA A C 1
ATOM 700 O O . ALA A 1 90 ? -0.876 19.912 -1.739 1.00 94.62 90 ALA A O 1
ATOM 701 N N . GLY A 1 91 ? 0.109 18.670 -0.125 1.00 94.62 91 GLY A N 1
ATOM 702 C CA . GLY A 1 91 ? -0.728 17.492 -0.272 1.00 94.62 91 GLY A CA 1
ATOM 703 C C . GLY A 1 91 ? -1.217 16.952 1.062 1.00 94.62 91 GLY A C 1
ATOM 704 O O . GLY A 1 91 ? -0.659 17.210 2.134 1.00 94.62 91 GLY A O 1
ATOM 705 N N . GLU A 1 92 ? -2.285 16.172 0.980 1.00 94.88 92 GLU A N 1
ATOM 706 C CA . GLU A 1 92 ? -2.817 15.400 2.092 1.00 94.88 92 GLU A CA 1
ATOM 707 C C . GLU A 1 92 ? -3.159 13.986 1.627 1.00 94.88 92 GLU A C 1
ATOM 709 O O . GLU A 1 92 ? -3.637 13.772 0.514 1.00 94.88 92 GLU A O 1
ATOM 714 N N . SER A 1 93 ? -2.894 13.005 2.483 1.00 95.62 93 SER A N 1
ATOM 715 C CA . SER A 1 93 ? -3.297 11.622 2.253 1.00 95.62 93 SER A CA 1
ATOM 716 C C . SER A 1 93 ? -3.647 10.967 3.576 1.00 95.62 93 SER A C 1
ATOM 718 O O . SER A 1 93 ? -2.961 11.145 4.586 1.00 95.62 93 SER A O 1
ATOM 720 N N . ALA A 1 94 ? -4.723 10.188 3.563 1.00 96.06 94 ALA A N 1
ATOM 721 C CA . ALA A 1 94 ? -5.127 9.353 4.676 1.00 96.06 94 ALA A CA 1
ATOM 722 C C . ALA A 1 94 ? -5.611 7.999 4.162 1.00 96.06 94 ALA A C 1
ATOM 724 O O . ALA A 1 94 ? -6.314 7.914 3.155 1.00 96.06 94 ALA A O 1
ATOM 725 N N . VAL A 1 95 ? -5.257 6.937 4.883 1.00 95.56 95 VAL A N 1
ATOM 726 C CA . VAL A 1 95 ? -5.669 5.570 4.567 1.00 95.56 95 VAL A CA 1
ATOM 727 C C . VAL A 1 95 ? -6.195 4.866 5.808 1.00 95.56 95 VAL A C 1
ATOM 729 O O . VAL A 1 95 ? -5.768 5.141 6.932 1.00 95.56 95 VAL A O 1
ATOM 732 N N . LEU A 1 96 ? -7.116 3.929 5.600 1.00 94.31 96 LEU A N 1
ATOM 733 C CA . LEU A 1 96 ? -7.662 3.085 6.656 1.00 94.31 96 LEU A CA 1
ATOM 734 C C . LEU A 1 96 ? -8.106 1.744 6.077 1.00 94.31 96 LEU A C 1
ATOM 736 O O . LEU A 1 96 ? -9.141 1.665 5.409 1.00 94.31 96 LEU A O 1
ATOM 740 N N . TRP A 1 97 ? -7.361 0.680 6.364 1.00 90.75 97 TRP A N 1
ATOM 741 C CA . TRP A 1 97 ? -7.675 -0.673 5.911 1.00 90.75 97 TRP A CA 1
ATOM 742 C C . TRP A 1 97 ? -7.702 -1.659 7.073 1.00 90.75 97 TRP A C 1
ATOM 744 O O . TRP A 1 97 ? -7.073 -1.466 8.112 1.00 90.75 97 TRP A O 1
ATOM 754 N N . LEU A 1 98 ? -8.417 -2.759 6.853 1.00 92.19 98 LEU A N 1
ATOM 755 C CA . LEU A 1 98 ? -8.285 -3.964 7.664 1.00 92.19 98 LEU A CA 1
ATOM 756 C C . LEU A 1 98 ? -7.811 -5.077 6.749 1.00 92.19 98 LEU A C 1
ATOM 758 O O . LEU A 1 98 ? -8.530 -5.428 5.811 1.00 92.19 98 LEU A O 1
ATOM 762 N N . ALA A 1 99 ? -6.629 -5.604 7.036 1.00 94.06 99 ALA A N 1
ATOM 763 C CA . ALA A 1 99 ? -6.121 -6.814 6.419 1.00 94.06 99 ALA A CA 1
ATOM 764 C C . ALA A 1 99 ? -6.647 -8.018 7.203 1.00 94.06 99 ALA A C 1
ATOM 766 O O . ALA A 1 99 ? -6.624 -8.021 8.431 1.00 94.06 99 ALA A O 1
ATOM 767 N N . GLY A 1 100 ? -7.135 -9.026 6.499 1.00 93.06 100 GLY A N 1
ATOM 768 C CA . GLY A 1 100 ? -7.566 -10.300 7.062 1.00 93.06 100 GLY A CA 1
ATOM 769 C C . GLY A 1 100 ? -7.279 -11.401 6.051 1.00 93.06 100 GLY A C 1
ATOM 770 O O . GLY A 1 100 ? -6.846 -11.109 4.936 1.00 93.06 100 GLY A O 1
ATOM 771 N N . ARG A 1 101 ? -7.527 -12.657 6.426 1.00 88.88 101 ARG A N 1
ATOM 772 C CA . ARG A 1 101 ? -7.327 -13.798 5.517 1.00 88.88 101 ARG A CA 1
ATOM 773 C C . ARG A 1 101 ? -8.268 -13.764 4.314 1.00 88.88 101 ARG A C 1
ATOM 775 O O . ARG A 1 101 ? -7.864 -14.131 3.218 1.00 88.88 101 ARG A O 1
ATOM 782 N N . ASP A 1 102 ? -9.487 -13.274 4.537 1.00 84.50 102 ASP A N 1
ATOM 783 C CA . ASP A 1 102 ? -10.523 -13.158 3.517 1.00 84.50 102 ASP A CA 1
ATOM 784 C C . ASP A 1 102 ? -10.883 -11.682 3.296 1.00 84.50 102 ASP A C 1
ATOM 786 O O . ASP A 1 102 ? -11.486 -11.019 4.156 1.00 84.50 102 ASP A O 1
ATOM 790 N N . GLY A 1 103 ? -10.527 -11.171 2.122 1.00 86.75 103 GLY A N 1
ATOM 791 C CA . GLY A 1 103 ? -10.825 -9.818 1.668 1.00 86.75 103 GLY A CA 1
ATOM 792 C C . GLY A 1 103 ? -11.175 -9.810 0.181 1.00 86.75 103 GLY A C 1
ATOM 793 O O . GLY A 1 103 ? -10.951 -10.803 -0.489 1.00 86.75 103 GLY A O 1
ATOM 794 N N . PRO A 1 104 ? -11.709 -8.701 -0.359 1.00 89.44 104 PRO A N 1
ATOM 795 C CA . PRO A 1 104 ? -12.101 -8.607 -1.773 1.00 89.44 104 PRO A CA 1
ATOM 796 C C . PRO A 1 104 ? -10.909 -8.600 -2.745 1.00 89.44 104 PRO A C 1
ATOM 798 O O . PRO A 1 104 ? -11.095 -8.646 -3.960 1.00 89.44 104 PRO A O 1
ATOM 801 N N . VAL A 1 105 ? -9.692 -8.486 -2.214 1.00 94.19 105 VAL A N 1
ATOM 802 C CA . VAL A 1 105 ? -8.429 -8.497 -2.944 1.00 94.19 105 VAL A CA 1
ATOM 803 C C . VAL A 1 105 ? -7.364 -9.190 -2.105 1.00 94.19 105 VAL A C 1
ATOM 805 O O . VAL A 1 105 ? -7.416 -9.151 -0.874 1.00 94.19 105 VAL A O 1
ATOM 808 N N . HIS A 1 106 ? -6.365 -9.747 -2.781 1.00 94.06 106 HIS A N 1
ATOM 809 C CA . HIS A 1 106 ? -5.155 -10.305 -2.193 1.00 94.06 106 HIS A CA 1
ATOM 810 C C . HIS A 1 106 ? -3.963 -9.440 -2.560 1.00 94.06 106 HIS A C 1
ATOM 812 O O . HIS A 1 106 ? -3.682 -9.209 -3.737 1.00 94.06 106 HIS A O 1
ATOM 818 N N . LEU A 1 107 ? -3.239 -8.986 -1.546 1.00 92.44 107 LEU A N 1
ATOM 819 C CA . LEU A 1 107 ? -1.944 -8.348 -1.723 1.00 92.44 107 LEU A CA 1
ATOM 820 C C . LEU A 1 107 ? -0.869 -9.431 -1.632 1.00 92.44 107 LEU A C 1
ATOM 822 O O . LEU A 1 107 ? -0.713 -10.059 -0.585 1.00 92.44 107 LEU A O 1
ATOM 826 N N . THR A 1 108 ? -0.141 -9.670 -2.721 1.00 86.44 108 THR A N 1
ATOM 827 C CA . THR A 1 108 ? 1.011 -10.575 -2.666 1.00 86.44 108 THR A CA 1
ATOM 828 C C . THR A 1 108 ? 2.209 -9.866 -2.057 1.00 86.44 108 THR A C 1
ATOM 830 O O . THR A 1 108 ? 2.331 -8.646 -2.184 1.00 86.44 108 THR A O 1
ATOM 833 N N . ARG A 1 109 ? 3.120 -10.644 -1.460 1.00 88.75 109 ARG A N 1
ATOM 834 C CA . ARG A 1 109 ? 4.426 -10.148 -1.014 1.00 88.75 109 ARG A CA 1
ATOM 835 C C . ARG A 1 109 ? 5.085 -9.331 -2.130 1.00 88.75 109 ARG A C 1
ATOM 837 O O . ARG A 1 109 ? 5.088 -9.774 -3.281 1.00 88.75 109 ARG A O 1
ATOM 844 N N . GLY A 1 110 ? 5.586 -8.148 -1.792 1.00 93.31 110 GLY A N 1
ATOM 845 C CA . GLY A 1 110 ? 6.331 -7.318 -2.730 1.00 93.31 110 GLY A CA 1
ATOM 846 C C . GLY A 1 110 ? 7.765 -7.815 -2.912 1.00 93.31 110 GLY A C 1
ATOM 847 O O . GLY A 1 110 ? 8.290 -8.590 -2.112 1.00 93.31 110 GLY A O 1
ATOM 848 N N . GLU A 1 111 ? 8.425 -7.323 -3.951 1.00 96.06 111 GLU A N 1
ATOM 849 C CA . GLU A 1 111 ? 9.870 -7.421 -4.112 1.00 96.06 111 GLU A CA 1
ATOM 850 C C . GLU A 1 111 ? 10.519 -6.068 -3.840 1.00 96.06 111 GLU A C 1
ATOM 852 O O . GLU A 1 111 ? 10.015 -5.008 -4.218 1.00 96.06 111 GLU A O 1
ATOM 857 N N . ILE A 1 112 ? 11.674 -6.123 -3.187 1.00 95.56 112 ILE A N 1
ATOM 858 C CA . ILE A 1 112 ? 12.425 -4.953 -2.760 1.00 95.56 112 ILE A CA 1
ATOM 859 C C . ILE A 1 112 ? 13.556 -4.692 -3.751 1.00 95.56 112 ILE A C 1
ATOM 861 O O . ILE A 1 112 ? 14.305 -5.598 -4.112 1.00 95.56 112 ILE A O 1
ATOM 865 N N . TYR A 1 113 ? 13.729 -3.430 -4.128 1.00 94.75 113 TYR A N 1
ATOM 866 C CA . TYR A 1 113 ? 14.846 -2.955 -4.930 1.00 94.75 113 TYR A CA 1
ATOM 867 C C . TYR A 1 113 ? 15.745 -2.017 -4.116 1.00 94.75 113 TYR A C 1
ATOM 869 O O . TYR A 1 113 ? 15.280 -1.070 -3.472 1.00 94.75 113 TYR A O 1
ATOM 877 N N . CYS A 1 114 ? 17.056 -2.255 -4.187 1.00 92.81 114 CYS A N 1
ATOM 878 C CA . CYS A 1 114 ? 18.084 -1.379 -3.627 1.00 92.81 114 CYS A CA 1
ATOM 879 C C . CYS A 1 114 ? 19.059 -0.969 -4.733 1.00 92.81 114 CYS A C 1
ATOM 881 O O . CYS A 1 114 ? 19.838 -1.807 -5.194 1.00 92.81 114 CYS A O 1
ATOM 883 N N . ALA A 1 115 ? 19.087 0.314 -5.096 1.00 87.88 115 ALA A N 1
ATOM 884 C CA . ALA A 1 115 ? 19.975 0.817 -6.150 1.00 87.88 115 ALA A CA 1
ATOM 885 C C . ALA A 1 115 ? 21.467 0.553 -5.854 1.00 87.88 115 ALA A C 1
ATOM 887 O O . ALA A 1 115 ? 22.255 0.301 -6.761 1.00 87.88 115 ALA A O 1
ATOM 888 N N . GLU A 1 116 ? 21.850 0.541 -4.576 1.00 88.44 116 GLU A N 1
ATOM 889 C CA . GLU A 1 116 ? 23.232 0.320 -4.129 1.00 88.44 116 GLU A CA 1
ATOM 890 C C . GLU A 1 116 ? 23.684 -1.146 -4.210 1.00 88.44 116 GLU A C 1
ATOM 892 O O . GLU A 1 116 ? 24.882 -1.422 -4.221 1.00 88.44 116 GLU A O 1
ATOM 897 N N . LYS A 1 117 ? 22.747 -2.103 -4.279 1.00 88.25 117 LYS A N 1
ATOM 898 C CA . LYS A 1 117 ? 23.070 -3.542 -4.319 1.00 88.25 117 LYS A CA 1
ATOM 899 C C . LYS A 1 117 ? 23.417 -4.041 -5.727 1.00 88.25 117 LYS A C 1
ATOM 901 O O . LYS A 1 117 ? 23.781 -5.203 -5.877 1.00 88.25 117 LYS A O 1
ATOM 906 N N . GLY A 1 118 ? 23.321 -3.183 -6.747 1.00 84.25 118 GLY A N 1
ATOM 907 C CA . GLY A 1 118 ? 23.729 -3.480 -8.125 1.00 84.25 118 GLY A CA 1
ATOM 908 C C . GLY A 1 118 ? 22.811 -4.440 -8.890 1.00 84.25 118 GLY A C 1
ATOM 909 O O . GLY A 1 118 ? 23.109 -4.790 -10.030 1.00 84.25 118 GLY A O 1
ATOM 910 N N . GLU A 1 119 ? 21.701 -4.869 -8.292 1.00 91.69 119 GLU A N 1
ATOM 911 C CA . GLU A 1 119 ? 20.675 -5.641 -8.986 1.00 91.69 119 GLU A CA 1
ATOM 912 C C . GLU A 1 119 ? 19.902 -4.747 -9.964 1.00 91.69 119 GLU A C 1
ATOM 914 O O . GLU A 1 119 ? 19.606 -3.598 -9.658 1.00 91.69 119 GLU A O 1
ATOM 919 N N . ALA A 1 120 ? 19.556 -5.262 -11.145 1.00 92.69 120 ALA A N 1
ATOM 920 C CA . ALA A 1 120 ? 18.750 -4.517 -12.105 1.00 92.69 120 ALA A CA 1
ATOM 921 C C . ALA A 1 120 ? 17.275 -4.482 -11.677 1.00 92.69 120 ALA A C 1
ATOM 923 O O . ALA A 1 120 ? 16.675 -5.527 -11.425 1.00 92.69 120 ALA A O 1
ATOM 924 N N . LEU A 1 121 ? 16.653 -3.298 -11.696 1.00 93.31 121 LEU A N 1
ATOM 925 C CA . LEU A 1 121 ? 15.227 -3.126 -11.379 1.00 93.31 121 LEU A CA 1
ATOM 926 C C . LEU A 1 121 ? 14.311 -4.008 -12.254 1.00 93.31 121 LEU A C 1
ATOM 928 O O . LEU A 1 121 ? 13.290 -4.507 -11.790 1.00 93.31 121 LEU A O 1
ATOM 932 N N . THR A 1 122 ? 14.703 -4.271 -13.502 1.00 94.44 122 THR A N 1
ATOM 933 C CA . THR A 1 122 ? 13.983 -5.177 -14.410 1.00 94.44 122 THR A CA 1
ATOM 934 C C . THR A 1 122 ? 14.004 -6.636 -13.943 1.00 94.44 122 THR A C 1
ATOM 936 O O . THR A 1 122 ? 13.020 -7.346 -14.131 1.00 94.44 122 THR A O 1
ATOM 939 N N . ALA A 1 123 ? 15.079 -7.084 -13.285 1.00 95.00 123 ALA A N 1
ATOM 940 C CA . ALA A 1 123 ? 15.159 -8.422 -12.699 1.00 95.00 123 ALA A CA 1
ATOM 941 C C . ALA A 1 123 ? 14.254 -8.551 -11.463 1.00 95.00 123 ALA A C 1
ATOM 943 O O . ALA A 1 123 ? 13.580 -9.567 -11.302 1.00 95.00 123 ALA A O 1
ATOM 944 N N . VAL A 1 124 ? 14.183 -7.498 -10.638 1.00 95.38 124 VAL A N 1
ATOM 945 C CA . VAL A 1 124 ? 13.235 -7.414 -9.512 1.00 95.38 124 VAL A CA 1
ATOM 946 C C . VAL A 1 124 ? 11.797 -7.504 -10.025 1.00 95.38 124 VAL A C 1
ATOM 948 O O . VAL A 1 124 ? 11.019 -8.332 -9.559 1.00 95.38 124 VAL A O 1
ATOM 951 N N . ALA A 1 125 ? 11.457 -6.715 -11.045 1.00 95.31 125 ALA A N 1
ATOM 952 C CA . ALA A 1 125 ? 10.129 -6.735 -11.647 1.00 95.31 125 ALA A CA 1
ATOM 953 C C . ALA A 1 125 ? 9.781 -8.095 -12.275 1.00 95.31 125 ALA A C 1
ATOM 955 O O . ALA A 1 125 ? 8.650 -8.553 -12.138 1.00 95.31 125 ALA A O 1
ATOM 956 N N . ALA A 1 126 ? 10.738 -8.774 -12.915 1.00 95.38 126 ALA A N 1
ATOM 957 C CA . ALA A 1 126 ? 10.523 -10.118 -13.451 1.00 95.38 126 ALA A CA 1
ATOM 958 C C . ALA A 1 126 ? 10.170 -11.134 -12.350 1.00 95.38 126 ALA A C 1
ATOM 960 O O . ALA A 1 126 ? 9.252 -11.931 -12.537 1.00 95.38 126 ALA A O 1
ATOM 961 N N . ARG A 1 127 ? 10.821 -11.062 -11.178 1.00 96.06 127 ARG A N 1
ATOM 962 C CA . ARG A 1 127 ? 10.467 -11.910 -10.026 1.00 96.06 127 ARG A CA 1
ATOM 963 C C . ARG A 1 127 ? 9.063 -11.639 -9.508 1.00 96.06 127 ARG A C 1
ATOM 965 O O . ARG A 1 127 ? 8.366 -12.588 -9.169 1.00 96.06 127 ARG A O 1
ATOM 972 N N . VAL A 1 128 ? 8.626 -10.378 -9.484 1.00 95.88 128 VAL A N 1
ATOM 973 C CA . VAL A 1 128 ? 7.242 -10.042 -9.108 1.00 95.88 128 VAL A CA 1
ATOM 974 C C . VAL A 1 128 ? 6.247 -10.744 -10.027 1.00 95.88 128 VAL A C 1
ATOM 976 O O . VAL A 1 128 ? 5.253 -11.280 -9.540 1.00 95.88 128 VAL A O 1
ATOM 979 N N . LEU A 1 129 ? 6.509 -10.776 -11.339 1.00 95.88 129 LEU A N 1
ATOM 980 C CA . LEU A 1 129 ? 5.65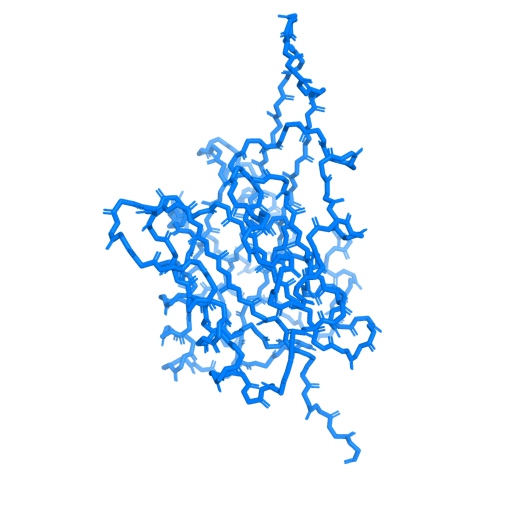1 -11.475 -12.301 1.00 95.88 129 LEU A CA 1
ATOM 981 C C . LEU A 1 129 ? 5.670 -12.989 -12.088 1.00 95.88 129 LEU A C 1
ATOM 983 O O . LEU A 1 129 ? 4.606 -13.601 -12.054 1.00 95.88 129 LEU A O 1
ATOM 987 N N . GLU A 1 130 ? 6.853 -13.576 -11.885 1.00 95.88 130 GLU A N 1
ATOM 988 C CA . GLU A 1 130 ? 7.023 -15.010 -11.626 1.00 95.88 130 GLU A CA 1
ATOM 989 C C . GLU A 1 130 ? 6.277 -15.449 -10.359 1.00 95.88 130 GLU A C 1
ATOM 991 O O . GLU A 1 130 ? 5.474 -16.377 -10.406 1.00 95.88 130 GLU A O 1
ATOM 996 N N . GLN A 1 131 ? 6.456 -14.728 -9.249 1.00 94.00 131 GLN A N 1
ATO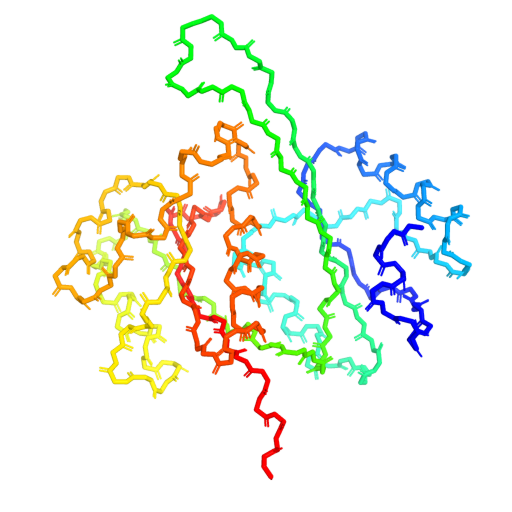M 997 C CA . GLN A 1 131 ? 5.751 -14.972 -7.983 1.00 94.00 131 GLN A CA 1
ATOM 998 C C . GLN A 1 131 ? 4.233 -14.856 -8.110 1.00 94.00 131 GLN A C 1
ATOM 1000 O O . GLN A 1 131 ? 3.488 -15.442 -7.326 1.00 94.00 131 GLN A O 1
ATOM 1005 N N . ASN A 1 132 ? 3.777 -14.067 -9.079 1.00 94.00 132 ASN A N 1
ATOM 1006 C CA . ASN A 1 132 ? 2.371 -13.855 -9.355 1.00 94.00 132 ASN A CA 1
ATOM 1007 C C . ASN A 1 132 ? 1.844 -14.711 -10.510 1.00 94.00 132 ASN A C 1
ATOM 1009 O O . ASN A 1 132 ? 0.666 -14.566 -10.836 1.00 94.00 132 ASN A O 1
ATOM 1013 N N . GLU A 1 133 ? 2.656 -15.595 -11.090 1.00 94.44 133 GLU A N 1
ATOM 1014 C CA . GLU A 1 133 ? 2.281 -16.450 -12.222 1.00 94.44 133 GLU A CA 1
ATOM 1015 C C . GLU A 1 133 ? 1.718 -15.649 -13.413 1.00 94.44 133 GLU A C 1
ATOM 1017 O O . GLU A 1 133 ? 0.806 -16.089 -14.114 1.00 94.44 133 GLU A O 1
ATOM 1022 N N . LEU A 1 134 ? 2.243 -14.440 -13.643 1.00 93.31 134 LEU A N 1
ATOM 1023 C CA . LEU A 1 134 ? 1.830 -13.579 -14.749 1.00 93.31 134 LEU A CA 1
ATOM 1024 C C . LEU A 1 134 ? 2.838 -13.636 -15.895 1.00 93.31 134 LEU A C 1
ATOM 1026 O O . LEU A 1 134 ? 4.045 -13.523 -15.695 1.00 93.31 134 LEU A O 1
ATOM 1030 N N . SER A 1 135 ? 2.335 -13.734 -17.125 1.00 92.00 135 SER A N 1
ATOM 1031 C CA . SER A 1 135 ? 3.160 -13.698 -18.341 1.00 92.00 135 SER A CA 1
ATOM 1032 C C . SER A 1 135 ? 3.661 -12.296 -18.704 1.00 92.00 135 SER A C 1
ATOM 1034 O O . SER A 1 135 ? 4.494 -12.150 -19.594 1.00 92.00 135 SER A O 1
ATOM 1036 N N . GLY A 1 136 ? 3.121 -11.264 -18.060 1.00 93.62 136 GLY A N 1
ATOM 1037 C CA . GLY A 1 136 ? 3.448 -9.867 -18.299 1.00 93.62 136 GLY A CA 1
ATOM 1038 C C . GLY A 1 136 ? 2.904 -8.971 -17.185 1.00 93.62 136 GLY A C 1
ATOM 1039 O O . GLY A 1 136 ? 2.103 -9.432 -16.366 1.00 93.62 136 GLY A O 1
ATOM 1040 N N . PRO A 1 137 ? 3.349 -7.709 -17.130 1.00 94.31 137 PRO A N 1
ATOM 1041 C CA . PRO A 1 137 ? 2.877 -6.757 -16.137 1.00 94.31 137 PRO A CA 1
ATOM 1042 C C . PRO A 1 137 ? 1.372 -6.497 -16.251 1.00 94.31 137 PRO A C 1
ATOM 1044 O O . PRO A 1 137 ? 0.824 -6.555 -17.356 1.00 94.31 137 PRO A O 1
ATOM 1047 N N . PRO A 1 138 ? 0.696 -6.196 -15.126 1.00 94.75 138 PRO A N 1
ATOM 1048 C CA . PRO A 1 138 ? -0.675 -5.709 -15.165 1.00 94.75 138 PRO A CA 1
ATOM 1049 C C . PRO A 1 138 ? -0.795 -4.433 -16.007 1.00 94.75 138 PRO A C 1
ATOM 1051 O O . PRO A 1 138 ? 0.127 -3.619 -16.033 1.00 94.75 138 PRO A O 1
ATOM 1054 N N . GLU A 1 139 ? -1.951 -4.237 -16.645 1.00 93.44 139 GLU A N 1
ATOM 1055 C CA . GLU A 1 139 ? -2.241 -3.025 -17.429 1.00 93.44 139 GLU A CA 1
ATOM 1056 C C . GLU A 1 139 ? -2.160 -1.759 -16.564 1.00 93.44 139 GLU A C 1
ATOM 1058 O O . GLU A 1 139 ? -1.602 -0.747 -16.982 1.00 93.44 139 GLU A O 1
ATOM 1063 N N . ALA A 1 140 ? -2.670 -1.839 -15.332 1.00 95.56 140 ALA A N 1
ATOM 1064 C CA . ALA A 1 140 ? -2.628 -0.747 -14.372 1.00 95.56 140 ALA A CA 1
ATOM 1065 C C . ALA A 1 140 ? -1.515 -0.926 -13.343 1.00 95.56 140 ALA A C 1
ATOM 1067 O O . ALA A 1 140 ? -1.391 -1.992 -12.738 1.00 95.56 140 ALA A O 1
ATOM 1068 N N . CYS A 1 141 ? -0.766 0.146 -13.077 1.00 96.00 141 CYS A N 1
ATOM 1069 C CA . CYS A 1 141 ? 0.249 0.193 -12.028 1.00 96.00 141 CYS A CA 1
ATOM 1070 C C . CYS A 1 141 ? 0.171 1.516 -11.259 1.00 96.00 141 CYS A C 1
ATOM 1072 O O . CYS A 1 141 ? 0.527 2.559 -11.793 1.00 96.00 141 CYS A O 1
ATOM 1074 N N . ALA A 1 142 ? -0.289 1.507 -10.008 1.00 96.69 142 ALA A N 1
ATOM 1075 C CA . ALA A 1 142 ? -0.328 2.722 -9.197 1.00 96.69 142 ALA A CA 1
ATOM 1076 C C . ALA A 1 142 ? 1.084 3.098 -8.714 1.00 96.69 142 ALA A C 1
ATOM 1078 O O . ALA A 1 142 ? 1.749 2.304 -8.044 1.00 96.69 142 ALA A O 1
ATOM 1079 N N . LEU A 1 143 ? 1.535 4.316 -9.025 1.00 96.19 143 LEU A N 1
ATOM 1080 C CA . LEU A 1 143 ? 2.864 4.795 -8.641 1.00 96.19 143 LEU A CA 1
ATOM 1081 C C . LEU A 1 143 ? 2.946 6.320 -8.509 1.00 96.19 143 LEU A C 1
ATOM 1083 O O . LEU A 1 143 ? 2.162 7.053 -9.113 1.00 96.19 143 LEU A O 1
ATOM 1087 N N . PHE A 1 144 ? 3.960 6.786 -7.785 1.00 93.62 144 PHE A N 1
ATOM 1088 C CA . PHE A 1 144 ? 4.489 8.149 -7.890 1.00 93.62 144 PHE A CA 1
ATOM 1089 C C . PHE A 1 144 ? 5.768 8.146 -8.727 1.00 93.62 144 PHE A C 1
ATOM 1091 O O . PHE A 1 144 ? 6.420 7.107 -8.871 1.00 93.62 144 PHE A O 1
ATOM 1098 N N . PHE A 1 145 ? 6.149 9.299 -9.272 1.00 89.19 145 PHE A N 1
ATOM 1099 C CA . PHE A 1 145 ? 7.425 9.445 -9.954 1.00 89.19 145 PHE A CA 1
ATOM 1100 C C . PHE A 1 145 ? 8.581 9.120 -9.005 1.00 89.19 145 PHE A C 1
ATOM 1102 O O . PHE A 1 145 ? 8.681 9.664 -7.907 1.00 89.19 145 PHE A O 1
ATOM 1109 N N . GLN A 1 146 ? 9.489 8.260 -9.461 1.00 87.50 146 GLN A N 1
ATOM 1110 C CA . GLN A 1 146 ? 10.764 8.011 -8.801 1.00 87.50 146 GLN A CA 1
ATOM 1111 C C . GLN A 1 146 ? 11.871 8.028 -9.860 1.00 87.50 146 GLN A C 1
ATOM 1113 O O . GLN A 1 146 ? 11.655 7.537 -10.974 1.00 87.50 146 GLN A O 1
ATOM 1118 N N . PRO A 1 147 ? 13.061 8.561 -9.546 1.00 84.62 147 PRO A N 1
ATOM 1119 C CA . PRO A 1 147 ? 14.197 8.467 -10.452 1.00 84.62 147 PRO A CA 1
ATOM 1120 C C . PRO A 1 147 ? 14.547 7.004 -10.757 1.00 84.62 147 PRO A C 1
ATOM 1122 O O . PRO A 1 147 ? 14.625 6.179 -9.846 1.00 84.62 147 PRO A O 1
ATOM 1125 N N . GLY A 1 148 ? 14.806 6.682 -12.027 1.00 84.62 148 GLY A N 1
ATOM 1126 C CA . GLY A 1 148 ? 15.275 5.357 -12.447 1.00 84.62 148 GLY A CA 1
ATOM 1127 C C . GLY A 1 148 ? 14.174 4.374 -12.852 1.00 84.62 148 GLY A C 1
ATOM 1128 O O . GLY A 1 148 ? 14.486 3.251 -13.255 1.00 84.62 148 GLY A O 1
ATOM 1129 N N . LEU A 1 149 ? 12.898 4.773 -12.800 1.00 88.62 149 LEU A N 1
ATOM 1130 C CA . LEU A 1 149 ? 11.787 3.935 -13.269 1.00 88.62 149 LEU A CA 1
ATOM 1131 C C . LEU A 1 149 ? 11.759 3.751 -14.784 1.00 88.62 149 LEU A C 1
ATOM 1133 O O . LEU A 1 149 ? 11.133 2.812 -15.267 1.00 88.62 149 LEU A O 1
ATOM 1137 N N . GLU A 1 150 ? 12.481 4.573 -15.544 1.00 87.56 150 GLU A N 1
ATOM 1138 C CA . GLU A 1 150 ? 12.593 4.462 -17.001 1.00 87.56 150 GLU A CA 1
ATOM 1139 C C . GLU A 1 150 ? 13.139 3.090 -17.436 1.00 87.56 150 GLU A C 1
ATOM 1141 O O . GLU A 1 150 ? 12.840 2.605 -18.531 1.00 87.56 150 GLU A O 1
ATOM 1146 N N . ALA A 1 151 ? 13.892 2.419 -16.556 1.00 86.44 151 ALA A N 1
ATOM 1147 C CA . ALA A 1 151 ? 14.347 1.049 -16.767 1.00 86.44 151 ALA A CA 1
ATOM 1148 C C . ALA A 1 151 ? 13.180 0.049 -16.918 1.00 86.44 151 ALA A C 1
ATOM 1150 O O . ALA A 1 151 ? 13.296 -0.914 -17.676 1.00 86.44 151 ALA A O 1
ATOM 1151 N N . LEU A 1 152 ? 12.043 0.286 -16.251 1.00 89.19 152 LEU A N 1
ATOM 1152 C CA . LEU A 1 152 ? 10.868 -0.590 -16.290 1.00 89.19 152 LEU A CA 1
ATOM 1153 C C . LEU A 1 152 ? 10.033 -0.445 -17.563 1.00 89.19 152 LEU A C 1
ATOM 1155 O O . LEU A 1 152 ? 9.391 -1.416 -17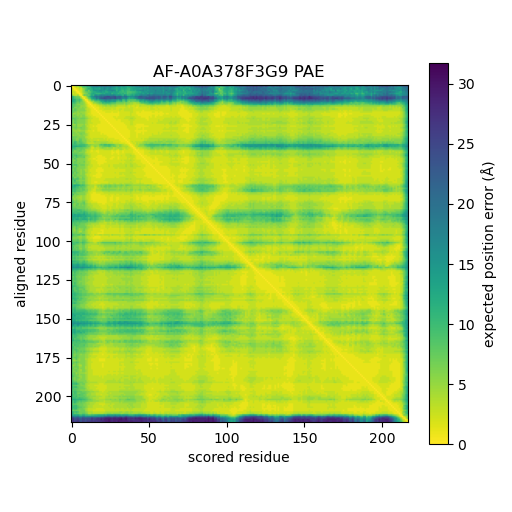.964 1.00 89.19 152 LEU A O 1
ATOM 1159 N N . ALA A 1 153 ? 10.086 0.706 -18.241 1.00 82.25 153 ALA A N 1
ATOM 1160 C CA . ALA A 1 153 ? 9.338 0.931 -19.481 1.00 82.25 153 ALA A CA 1
ATOM 1161 C C . ALA A 1 153 ? 9.691 -0.109 -20.564 1.00 82.25 153 ALA A C 1
ATOM 1163 O O . ALA A 1 153 ? 8.829 -0.587 -21.297 1.00 82.25 153 ALA A O 1
ATOM 1164 N N . HIS A 1 154 ? 10.956 -0.538 -20.607 1.00 79.81 154 HIS A N 1
ATOM 1165 C CA . HIS A 1 154 ? 11.436 -1.576 -21.526 1.00 79.81 154 HIS A CA 1
ATOM 1166 C C . HIS A 1 154 ? 11.005 -3.000 -21.132 1.00 79.81 154 HIS A C 1
ATOM 1168 O O . HIS A 1 154 ? 11.176 -3.928 -21.917 1.00 79.81 154 HIS A O 1
ATOM 1174 N N . SER A 1 155 ? 10.450 -3.178 -19.929 1.00 84.56 155 SER A N 1
ATOM 1175 C CA . SER A 1 155 ? 9.927 -4.452 -19.410 1.00 84.56 155 SER A CA 1
ATOM 1176 C C . SER A 1 155 ? 8.396 -4.536 -19.486 1.00 84.56 155 SER A C 1
ATOM 1178 O O . SER A 1 155 ? 7.799 -5.421 -18.878 1.00 84.56 155 SER A O 1
ATOM 1180 N N . GLY A 1 156 ? 7.756 -3.606 -20.205 1.00 86.31 156 GLY A N 1
ATOM 1181 C CA . GLY A 1 156 ? 6.309 -3.578 -20.441 1.00 86.31 156 GLY A CA 1
ATOM 1182 C C . GLY A 1 156 ? 5.473 -2.955 -19.321 1.00 86.31 156 GLY A C 1
ATOM 1183 O O . GLY A 1 156 ? 4.261 -2.861 -19.473 1.00 86.31 156 GLY A O 1
ATOM 1184 N N . TRP A 1 157 ? 6.084 -2.538 -18.208 1.00 91.38 157 TRP A N 1
ATOM 1185 C CA . TRP A 1 157 ? 5.367 -1.860 -17.127 1.00 91.38 157 TRP A CA 1
ATOM 1186 C C . TRP A 1 157 ? 5.011 -0.434 -17.553 1.00 91.38 157 TRP A C 1
ATOM 1188 O O . TRP A 1 157 ? 5.897 0.341 -17.928 1.00 91.38 157 TRP A O 1
ATOM 1198 N N . ASP A 1 158 ? 3.732 -0.067 -17.458 1.00 89.56 158 ASP A N 1
ATOM 1199 C CA . ASP A 1 158 ? 3.306 1.315 -17.671 1.00 89.56 158 ASP A CA 1
ATOM 1200 C C . ASP A 1 158 ? 3.594 2.158 -16.421 1.00 89.56 158 ASP A C 1
ATOM 1202 O O . ASP A 1 158 ? 2.957 2.015 -15.378 1.00 89.56 158 ASP A O 1
ATOM 1206 N N . ILE A 1 159 ? 4.584 3.043 -16.539 1.00 89.06 159 ILE A N 1
ATOM 1207 C CA . ILE A 1 159 ? 5.020 3.961 -15.477 1.00 89.06 159 ILE A CA 1
ATOM 1208 C C . ILE A 1 159 ? 4.435 5.377 -15.622 1.00 89.06 159 ILE A C 1
ATOM 1210 O O . ILE A 1 159 ? 4.797 6.274 -14.861 1.00 89.06 159 ILE A O 1
ATOM 1214 N N . ASN A 1 160 ? 3.574 5.614 -16.616 1.00 88.56 160 ASN A N 1
ATOM 1215 C CA . ASN A 1 160 ? 3.091 6.950 -16.966 1.00 88.56 160 ASN A CA 1
ATOM 1216 C C . ASN A 1 160 ? 1.584 7.108 -16.765 1.00 88.56 160 ASN A C 1
ATOM 1218 O O . ASN A 1 160 ? 1.163 8.110 -16.187 1.00 88.56 160 ASN A O 1
ATOM 1222 N N . LEU A 1 161 ? 0.776 6.159 -17.245 1.00 89.38 161 LEU A N 1
ATOM 1223 C CA . LEU A 1 161 ? -0.679 6.322 -17.321 1.00 89.38 161 LEU A CA 1
ATOM 1224 C C . LEU A 1 161 ? -1.336 6.430 -15.940 1.00 89.38 161 LEU A C 1
ATOM 1226 O O . LEU A 1 161 ? -2.238 7.239 -15.736 1.00 89.38 161 LEU A O 1
ATOM 1230 N N . TYR A 1 162 ? -0.845 5.651 -14.979 1.00 90.44 162 TYR A N 1
ATOM 1231 C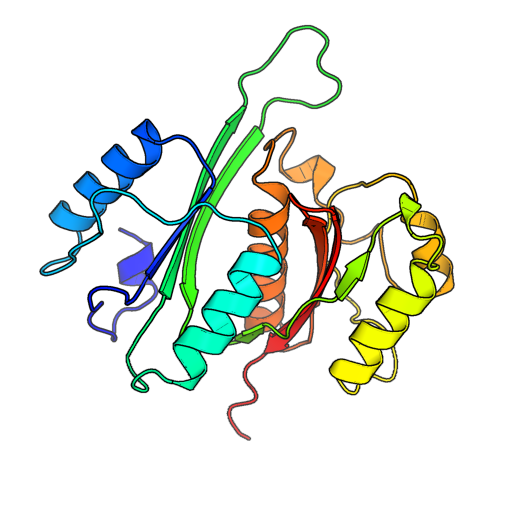 CA . TYR A 1 162 ? -1.402 5.541 -13.627 1.00 90.44 162 TYR A CA 1
ATOM 1232 C C . TYR A 1 162 ? -0.565 6.284 -12.577 1.00 90.44 162 TYR A C 1
ATOM 1234 O O . TYR A 1 162 ? -0.653 6.013 -11.374 1.00 90.44 162 TYR A O 1
ATOM 1242 N N . ARG A 1 163 ? 0.246 7.244 -13.031 1.00 93.44 163 ARG A N 1
ATOM 1243 C CA . ARG A 1 163 ? 1.087 8.074 -12.175 1.00 93.44 163 ARG A CA 1
ATOM 1244 C C . ARG A 1 163 ? 0.254 9.073 -11.364 1.00 93.44 163 ARG A C 1
ATOM 1246 O O . ARG A 1 163 ? -0.606 9.762 -11.906 1.00 93.44 163 ARG A O 1
ATOM 1253 N N . GLN A 1 164 ? 0.548 9.175 -10.071 1.00 94.44 164 GLN A N 1
ATOM 1254 C CA . GLN A 1 164 ? -0.286 9.859 -9.081 1.00 94.44 164 GLN A CA 1
ATOM 1255 C C . GLN A 1 164 ? 0.172 11.284 -8.729 1.00 94.44 164 GLN A C 1
ATOM 1257 O O . GLN A 1 164 ? -0.594 12.034 -8.133 1.00 94.44 164 GLN A O 1
ATOM 1262 N N . ASP A 1 165 ? 1.370 11.713 -9.130 1.00 90.12 165 ASP A N 1
ATOM 1263 C CA . ASP A 1 165 ? 1.970 12.997 -8.726 1.00 90.12 165 ASP A CA 1
ATOM 1264 C C . ASP A 1 165 ? 1.042 14.209 -8.903 1.00 90.12 165 ASP A C 1
ATOM 1266 O O . ASP A 1 165 ? 0.950 15.072 -8.031 1.00 90.12 165 ASP A O 1
ATOM 1270 N N . ALA A 1 166 ? 0.317 14.261 -10.025 1.00 88.56 166 ALA A N 1
ATOM 1271 C CA . ALA A 1 166 ? -0.576 15.372 -10.347 1.00 88.56 166 ALA A CA 1
ATOM 1272 C C . ALA A 1 166 ? -1.860 15.399 -9.497 1.00 88.56 166 ALA A C 1
ATOM 1274 O O . ALA A 1 166 ? -2.540 16.422 -9.460 1.00 88.56 166 ALA A O 1
ATOM 1275 N N . CYS A 1 167 ? -2.204 14.290 -8.840 1.00 89.81 167 CYS A N 1
ATOM 1276 C CA . CYS A 1 167 ? -3.447 14.136 -8.090 1.00 89.81 167 CYS A CA 1
ATOM 1277 C C . CYS A 1 167 ? -3.301 14.471 -6.602 1.00 89.81 167 CYS A C 1
ATOM 1279 O O . CYS A 1 167 ? -4.290 14.859 -5.988 1.00 89.81 167 CYS A O 1
ATOM 1281 N N . TRP A 1 168 ? -2.101 14.324 -6.029 1.00 92.31 168 TRP A N 1
ATOM 1282 C CA . TRP A 1 168 ? -1.916 14.352 -4.571 1.00 92.31 168 TRP A CA 1
ATOM 1283 C C . TRP A 1 168 ? -0.996 15.464 -4.059 1.00 92.31 168 TRP A C 1
ATOM 1285 O O . TRP A 1 168 ? -1.094 15.817 -2.887 1.00 92.31 168 TRP A O 1
ATOM 1295 N N . GLY A 1 169 ? -0.123 16.029 -4.903 1.00 92.12 169 GLY A N 1
ATOM 1296 C CA . GLY A 1 169 ? 0.938 16.924 -4.429 1.00 92.12 169 GLY A CA 1
ATOM 1297 C C . GLY A 1 169 ? 1.968 16.188 -3.565 1.00 92.12 169 GLY A C 1
ATOM 1298 O O . GLY A 1 169 ? 2.158 14.981 -3.714 1.00 92.12 169 GLY A O 1
ATOM 1299 N N . ASP A 1 170 ? 2.636 16.912 -2.668 1.00 92.50 170 ASP A N 1
ATOM 1300 C CA . ASP A 1 170 ? 3.539 16.323 -1.677 1.00 92.50 170 ASP A CA 1
ATOM 1301 C C . ASP A 1 170 ? 2.736 15.754 -0.499 1.00 92.50 170 ASP A C 1
ATOM 1303 O O . ASP A 1 170 ? 2.164 16.492 0.300 1.00 92.50 170 ASP A O 1
ATOM 1307 N N . ILE A 1 171 ? 2.705 14.428 -0.387 1.00 94.00 171 ILE A N 1
ATOM 1308 C CA . ILE A 1 171 ? 2.077 13.694 0.725 1.00 94.00 171 ILE A CA 1
ATOM 1309 C C . ILE A 1 171 ? 3.115 13.066 1.671 1.00 94.00 171 ILE A C 1
ATOM 1311 O O . ILE A 1 171 ? 2.778 12.250 2.533 1.00 94.00 171 ILE A O 1
ATOM 1315 N N . GLY A 1 172 ? 4.387 13.435 1.503 1.00 92.12 172 GLY A N 1
ATOM 1316 C CA . GLY A 1 172 ? 5.545 12.913 2.213 1.00 92.12 172 GLY A CA 1
ATOM 1317 C C . GLY A 1 172 ? 5.641 11.390 2.194 1.00 92.12 172 GLY A C 1
ATOM 1318 O O . GLY A 1 172 ? 5.779 10.768 1.143 1.00 92.12 172 GLY A O 1
ATOM 1319 N N . GLU A 1 173 ? 5.608 10.766 3.370 1.00 93.06 173 GLU A N 1
ATOM 1320 C CA . GLU A 1 173 ? 5.854 9.325 3.522 1.00 93.06 173 GLU A CA 1
ATOM 1321 C C . GLU A 1 173 ? 4.610 8.463 3.239 1.00 93.06 173 GLU A C 1
ATOM 1323 O O . GLU A 1 173 ? 4.675 7.235 3.275 1.00 93.06 173 GLU A O 1
ATOM 1328 N N . MET A 1 174 ? 3.468 9.083 2.915 1.00 95.56 174 MET A N 1
ATOM 1329 C CA . MET A 1 174 ? 2.224 8.365 2.622 1.00 95.56 174 MET A CA 1
ATOM 1330 C C . MET A 1 174 ? 2.178 7.726 1.231 1.00 95.56 174 MET A C 1
ATOM 1332 O O . MET A 1 174 ? 1.219 7.006 0.948 1.00 95.56 174 MET A O 1
ATOM 1336 N N . GLU A 1 175 ? 3.170 7.950 0.361 1.00 94.00 175 GLU A N 1
ATOM 1337 C CA . GLU A 1 175 ? 3.174 7.420 -1.012 1.00 94.00 175 GLU A CA 1
ATOM 1338 C C . GLU A 1 175 ? 2.906 5.914 -1.065 1.00 94.00 175 GLU A C 1
ATOM 1340 O O . GLU A 1 175 ? 1.999 5.487 -1.778 1.00 94.00 175 GLU A O 1
ATOM 1345 N N . GLY A 1 176 ? 3.630 5.120 -0.266 1.00 94.50 176 GLY A N 1
ATOM 1346 C CA . GLY A 1 176 ? 3.506 3.661 -0.269 1.00 94.50 176 GLY A CA 1
ATOM 1347 C C . GLY A 1 176 ? 2.107 3.179 0.093 1.00 94.50 176 GLY A C 1
ATOM 1348 O O . GLY A 1 176 ? 1.511 2.387 -0.635 1.00 94.50 176 GLY A O 1
ATOM 1349 N N . LEU A 1 177 ? 1.536 3.714 1.173 1.00 96.62 177 LEU A N 1
ATOM 1350 C CA . LEU A 1 177 ? 0.168 3.377 1.553 1.00 96.62 177 LEU A CA 1
ATOM 1351 C C . LEU A 1 177 ? -0.858 3.891 0.528 1.00 96.62 177 LEU A C 1
ATOM 1353 O O . LEU A 1 177 ? -1.846 3.219 0.233 1.00 96.62 177 LEU A O 1
ATOM 1357 N N . THR A 1 178 ? -0.625 5.060 -0.064 1.00 96.56 178 THR A N 1
ATOM 1358 C CA . THR A 1 178 ? -1.531 5.637 -1.066 1.00 96.56 178 THR A CA 1
ATOM 1359 C C . THR A 1 178 ? -1.609 4.750 -2.306 1.00 96.56 178 THR A C 1
ATOM 1361 O O . THR A 1 178 ? -2.704 4.358 -2.705 1.00 96.56 178 THR A O 1
ATOM 1364 N N . VAL A 1 179 ? -0.475 4.353 -2.889 1.00 96.44 179 VAL A N 1
ATOM 1365 C CA . VAL A 1 179 ? -0.489 3.525 -4.107 1.00 96.44 179 VAL A CA 1
ATOM 1366 C C . VAL A 1 179 ? -0.984 2.106 -3.844 1.00 96.44 179 VAL A C 1
ATOM 1368 O O . VAL A 1 179 ? -1.717 1.568 -4.668 1.00 96.44 179 VAL A O 1
ATOM 1371 N N . LEU A 1 180 ? -0.685 1.529 -2.673 1.00 96.69 180 LEU A N 1
ATOM 1372 C CA . LEU A 1 180 ? -1.259 0.250 -2.245 1.00 96.69 180 LEU A CA 1
ATOM 1373 C C . LEU A 1 180 ? -2.790 0.328 -2.143 1.00 96.69 180 LEU A C 1
ATOM 1375 O O . LEU A 1 180 ? -3.478 -0.569 -2.630 1.00 96.69 180 LEU A O 1
ATOM 1379 N N . SER A 1 181 ? -3.334 1.419 -1.579 1.00 96.38 181 SER A N 1
ATOM 1380 C CA . SER A 1 181 ? -4.790 1.654 -1.552 1.00 96.38 181 SER A CA 1
ATOM 1381 C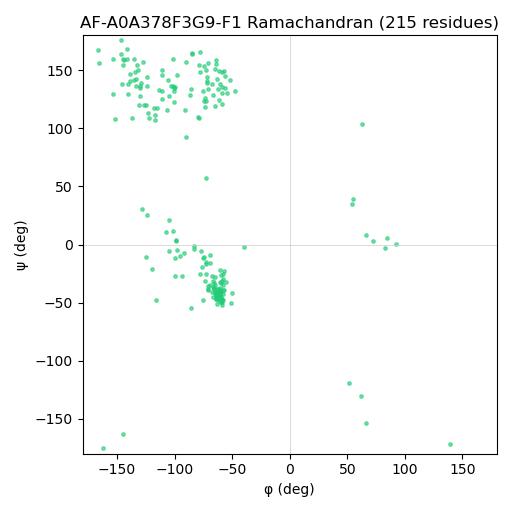 C . SER A 1 181 ? -5.366 1.695 -2.956 1.00 96.38 181 SER A C 1
ATOM 1383 O O . SER A 1 181 ? -6.377 1.055 -3.228 1.00 96.38 181 SER A O 1
ATOM 1385 N N . LEU A 1 182 ? -4.743 2.475 -3.840 1.00 96.62 182 LEU A N 1
ATOM 1386 C CA . LEU A 1 182 ? -5.234 2.685 -5.196 1.00 96.62 182 LEU A CA 1
ATOM 1387 C C . LEU A 1 182 ? -5.191 1.389 -6.004 1.00 96.62 182 LEU A C 1
ATOM 1389 O O . LEU A 1 182 ? -6.169 1.075 -6.676 1.00 96.62 182 LEU A O 1
ATOM 1393 N N . ALA A 1 183 ? -4.123 0.602 -5.871 1.00 97.06 183 ALA A N 1
ATOM 1394 C CA . ALA A 1 183 ? -4.020 -0.709 -6.498 1.00 97.06 183 ALA A CA 1
ATOM 1395 C C . ALA A 1 183 ? -5.081 -1.684 -5.966 1.00 97.06 183 ALA A C 1
ATOM 1397 O O . ALA A 1 183 ? -5.722 -2.385 -6.747 1.00 97.06 183 ALA A O 1
ATOM 1398 N N . ALA A 1 184 ? -5.334 -1.686 -4.654 1.00 96.19 184 ALA A N 1
ATOM 1399 C CA . ALA A 1 184 ? -6.391 -2.493 -4.050 1.00 96.19 184 ALA A CA 1
ATOM 1400 C C . ALA A 1 184 ? -7.795 -2.079 -4.510 1.00 96.19 184 ALA A C 1
ATOM 1402 O O . ALA A 1 184 ? -8.607 -2.935 -4.855 1.00 96.19 184 ALA A O 1
ATOM 1403 N N . ILE A 1 185 ? -8.081 -0.777 -4.566 1.00 94.62 185 ILE A N 1
ATOM 1404 C CA . ILE A 1 185 ? -9.355 -0.249 -5.066 1.00 94.62 185 ILE A CA 1
ATOM 1405 C C . ILE A 1 185 ? -9.529 -0.601 -6.545 1.00 94.62 185 ILE A C 1
ATOM 1407 O O . ILE A 1 185 ? -10.602 -1.063 -6.929 1.00 94.62 185 ILE A O 1
ATOM 1411 N N . TYR A 1 186 ? -8.485 -0.428 -7.360 1.00 95.69 186 TYR A N 1
ATOM 1412 C CA . TYR A 1 186 ? -8.506 -0.788 -8.774 1.00 95.69 186 TYR A CA 1
ATOM 1413 C C . TYR A 1 186 ? -8.813 -2.275 -8.948 1.00 95.69 186 TYR A C 1
ATOM 1415 O O . TYR A 1 186 ? -9.755 -2.625 -9.656 1.00 95.69 186 TYR A O 1
ATOM 1423 N N . ALA A 1 187 ? -8.064 -3.145 -8.266 1.00 96.12 187 ALA A N 1
ATOM 1424 C CA . ALA A 1 187 ? -8.228 -4.585 -8.399 1.00 96.12 187 ALA A CA 1
ATOM 1425 C C . ALA A 1 187 ? -9.616 -5.054 -7.951 1.00 96.12 187 ALA A C 1
ATOM 1427 O O . ALA A 1 187 ? -10.244 -5.860 -8.637 1.00 96.12 187 ALA A O 1
ATOM 1428 N N . ALA A 1 188 ? -10.135 -4.493 -6.855 1.00 93.62 188 ALA A N 1
ATOM 1429 C CA . ALA A 1 188 ? -11.489 -4.770 -6.388 1.00 93.62 188 ALA A CA 1
ATOM 1430 C C . ALA A 1 188 ? -12.554 -4.301 -7.393 1.00 93.62 188 ALA A C 1
ATOM 1432 O O . ALA A 1 188 ? -13.526 -5.012 -7.642 1.00 93.62 188 ALA A O 1
ATOM 1433 N N . HIS A 1 189 ? -12.391 -3.104 -7.961 1.00 93.75 189 HIS A N 1
ATOM 1434 C CA . HIS A 1 189 ? -13.393 -2.492 -8.830 1.00 93.75 189 HIS A CA 1
ATOM 1435 C C . HIS A 1 189 ? -13.430 -3.120 -10.226 1.00 93.75 189 HIS A C 1
ATOM 1437 O O . HIS A 1 189 ? -14.504 -3.454 -10.720 1.00 93.75 189 HIS A O 1
ATOM 1443 N N . TYR A 1 190 ? -12.266 -3.296 -10.850 1.00 94.44 190 TYR A N 1
ATOM 1444 C CA . TYR A 1 190 ? -12.148 -3.782 -12.225 1.00 94.44 190 TYR A CA 1
ATOM 1445 C C . TYR A 1 190 ? -11.996 -5.300 -12.327 1.00 94.44 190 TYR A C 1
ATOM 1447 O O . TYR A 1 190 ? -12.028 -5.829 -13.435 1.00 94.44 190 TYR A O 1
ATOM 1455 N N . GLN A 1 191 ? -11.843 -6.006 -11.200 1.00 94.38 191 GLN A N 1
ATOM 1456 C CA . GLN A 1 191 ? -11.626 -7.457 -11.173 1.00 94.38 191 GLN A CA 1
ATOM 1457 C C . GLN A 1 191 ? -10.417 -7.880 -12.028 1.00 94.38 191 GLN A C 1
ATOM 1459 O O . GLN A 1 191 ? -10.424 -8.905 -12.706 1.00 94.38 191 GLN A O 1
ATOM 1464 N N . GLN A 1 192 ? -9.356 -7.071 -11.985 1.00 94.62 192 GLN A N 1
ATOM 1465 C CA . GLN A 1 192 ? -8.104 -7.278 -12.710 1.00 94.62 192 GLN A CA 1
ATOM 1466 C C . GLN A 1 192 ? -6.913 -7.036 -11.778 1.00 94.62 192 GLN A C 1
ATOM 1468 O O . GLN A 1 192 ? -7.014 -6.199 -10.882 1.00 94.62 192 GLN A O 1
ATOM 1473 N N . PRO A 1 193 ? -5.774 -7.726 -11.962 1.00 96.19 193 PRO A N 1
ATOM 1474 C CA . PRO A 1 193 ? -4.566 -7.410 -11.214 1.00 96.19 193 PRO A CA 1
ATOM 1475 C C . PRO A 1 193 ? -4.155 -5.946 -11.403 1.00 96.19 193 PRO A C 1
ATOM 1477 O O . PRO A 1 193 ? -4.298 -5.389 -12.490 1.00 96.19 193 PRO A O 1
ATOM 1480 N N . CYS A 1 194 ? -3.605 -5.342 -10.356 1.00 97.00 194 CYS A N 1
ATOM 1481 C CA . CYS A 1 194 ? -3.028 -4.007 -10.401 1.00 97.00 194 CYS A CA 1
ATOM 1482 C C . CYS A 1 194 ? -1.638 -4.034 -9.775 1.00 97.00 194 CYS A C 1
ATOM 1484 O O . CYS A 1 194 ? -1.457 -4.516 -8.656 1.00 97.00 194 CYS A O 1
ATOM 1486 N N . GLY A 1 195 ? -0.654 -3.528 -10.507 1.00 96.69 195 GLY A N 1
ATOM 1487 C CA . GLY A 1 195 ? 0.677 -3.290 -9.985 1.00 96.69 195 GLY A CA 1
ATOM 1488 C C . GLY A 1 195 ? 0.694 -2.121 -9.006 1.00 96.69 195 GLY A C 1
ATOM 1489 O O . GLY A 1 195 ? -0.137 -1.214 -9.070 1.00 96.69 195 GLY A O 1
ATOM 1490 N N . TRP A 1 196 ? 1.677 -2.114 -8.121 1.00 96.44 196 TRP A N 1
ATOM 1491 C CA . TRP A 1 196 ? 2.011 -0.941 -7.331 1.00 96.44 196 TRP A CA 1
ATOM 1492 C C . TRP A 1 196 ? 3.522 -0.786 -7.246 1.00 96.44 196 TRP A C 1
ATOM 1494 O O . TRP A 1 196 ? 4.264 -1.772 -7.213 1.00 96.44 196 TRP A O 1
ATOM 1504 N N . LEU A 1 197 ? 3.968 0.466 -7.202 1.00 95.56 197 LEU A N 1
ATOM 1505 C CA . LEU A 1 197 ? 5.364 0.817 -7.006 1.00 95.56 197 LEU A CA 1
ATOM 1506 C C . LEU A 1 197 ? 5.472 2.024 -6.081 1.00 95.56 197 LEU A C 1
ATOM 1508 O O . LEU A 1 197 ? 4.841 3.058 -6.309 1.00 95.56 197 LEU A O 1
ATOM 1512 N N . ALA A 1 198 ? 6.311 1.905 -5.057 1.00 94.31 198 ALA A N 1
ATOM 1513 C CA . ALA A 1 198 ? 6.532 2.963 -4.080 1.00 94.31 198 ALA A CA 1
ATOM 1514 C C . ALA A 1 198 ? 7.968 2.994 -3.564 1.00 94.31 198 ALA A C 1
ATOM 1516 O O . ALA A 1 198 ? 8.696 2.006 -3.664 1.00 94.31 198 ALA A O 1
ATOM 1517 N N . ARG A 1 199 ? 8.342 4.112 -2.928 1.00 93.25 199 ARG A N 1
ATOM 1518 C CA . ARG A 1 199 ? 9.491 4.133 -2.016 1.00 93.25 199 ARG A CA 1
ATOM 1519 C C . ARG A 1 199 ? 9.255 3.158 -0.872 1.00 93.25 199 ARG A C 1
ATOM 1521 O O . ARG A 1 199 ? 8.162 3.101 -0.309 1.00 93.25 199 ARG A O 1
ATOM 1528 N N . ASP A 1 200 ? 10.303 2.432 -0.519 1.00 93.19 200 ASP A N 1
ATOM 1529 C CA . ASP A 1 200 ? 10.310 1.587 0.666 1.00 93.19 200 ASP A CA 1
ATOM 1530 C C . ASP A 1 200 ? 11.153 2.266 1.758 1.00 93.19 200 ASP A C 1
ATOM 1532 O O . ASP A 1 200 ? 12.290 2.630 1.475 1.00 93.19 200 ASP A O 1
ATOM 1536 N N . PRO A 1 201 ? 10.656 2.449 2.994 1.00 90.69 201 PRO A N 1
ATOM 1537 C CA . PRO A 1 201 ? 11.393 3.171 4.037 1.00 90.69 201 PRO A CA 1
ATOM 1538 C C . PRO A 1 201 ? 12.747 2.558 4.416 1.00 90.69 201 PRO A C 1
ATOM 1540 O O . PRO A 1 201 ? 13.592 3.244 4.987 1.00 90.69 201 PRO A O 1
ATOM 1543 N N . LEU A 1 202 ? 12.949 1.266 4.147 1.00 90.88 202 LEU A N 1
ATOM 1544 C CA . LEU A 1 202 ? 14.172 0.543 4.489 1.00 90.88 202 LEU A CA 1
ATOM 1545 C C . LEU A 1 202 ? 15.069 0.294 3.268 1.00 90.88 202 LEU A C 1
ATOM 1547 O O . LEU A 1 202 ? 16.172 -0.232 3.424 1.00 90.88 202 LEU A O 1
ATOM 1551 N N . ASN A 1 203 ? 14.610 0.634 2.060 1.00 90.19 203 ASN A N 1
ATOM 1552 C CA . ASN A 1 203 ? 15.274 0.330 0.793 1.00 90.19 203 ASN A CA 1
ATOM 1553 C C . ASN A 1 203 ? 15.075 1.474 -0.220 1.00 90.19 203 ASN A C 1
ATOM 1555 O O . ASN A 1 203 ? 14.766 2.597 0.157 1.00 90.19 203 ASN A O 1
ATOM 1559 N N . THR A 1 204 ? 15.309 1.238 -1.516 1.00 92.69 204 THR A N 1
ATOM 1560 C CA . THR A 1 204 ? 15.063 2.272 -2.537 1.00 92.69 204 THR A CA 1
ATOM 1561 C C . THR A 1 204 ? 13.603 2.245 -2.978 1.00 92.69 204 THR A C 1
ATOM 1563 O O . THR A 1 204 ? 12.920 3.263 -2.909 1.00 92.69 204 THR A O 1
ATOM 1566 N N . LEU A 1 205 ? 13.117 1.082 -3.416 1.00 94.19 205 LEU A N 1
ATOM 1567 C CA . LEU A 1 205 ? 11.744 0.887 -3.881 1.00 94.19 205 LEU A CA 1
ATOM 1568 C C . LEU A 1 205 ? 11.214 -0.473 -3.430 1.00 94.19 205 LEU A C 1
ATOM 1570 O O . LEU A 1 205 ? 11.987 -1.401 -3.191 1.00 94.19 205 LEU A O 1
ATOM 1574 N N . ALA A 1 206 ? 9.895 -0.597 -3.415 1.00 95.38 206 ALA A N 1
ATOM 1575 C CA . ALA A 1 206 ? 9.200 -1.871 -3.442 1.00 95.38 206 ALA A CA 1
ATOM 1576 C C . ALA A 1 206 ? 8.223 -1.896 -4.622 1.00 95.38 206 ALA A C 1
ATOM 1578 O O . ALA A 1 206 ? 7.629 -0.875 -4.984 1.00 95.38 206 ALA A O 1
ATOM 1579 N N . ILE A 1 207 ? 8.091 -3.071 -5.228 1.00 95.75 207 ILE A N 1
ATOM 1580 C CA . ILE A 1 207 ? 7.187 -3.351 -6.341 1.00 95.75 207 ILE A CA 1
ATOM 1581 C C . ILE A 1 207 ? 6.370 -4.596 -6.013 1.00 95.75 207 ILE A C 1
ATOM 1583 O O . ILE A 1 207 ? 6.895 -5.578 -5.495 1.00 95.75 207 ILE A O 1
ATOM 1587 N N . GLY A 1 208 ? 5.083 -4.581 -6.326 1.00 96.12 208 GLY A N 1
ATOM 1588 C CA . GLY A 1 208 ? 4.226 -5.732 -6.089 1.00 96.12 208 GLY A CA 1
ATOM 1589 C C . GLY A 1 208 ? 2.944 -5.677 -6.896 1.00 96.12 208 GLY A C 1
ATOM 1590 O O . GLY A 1 208 ? 2.750 -4.802 -7.742 1.00 96.12 208 GLY A O 1
ATOM 1591 N N . ILE A 1 209 ? 2.070 -6.651 -6.648 1.00 96.88 209 ILE A N 1
ATOM 1592 C CA . ILE A 1 209 ? 0.797 -6.799 -7.349 1.00 96.88 209 ILE A CA 1
ATOM 1593 C C . ILE A 1 209 ? -0.311 -7.051 -6.331 1.00 96.88 209 ILE A C 1
ATOM 1595 O O . ILE A 1 209 ? -0.167 -7.832 -5.391 1.00 96.88 209 ILE A O 1
ATOM 1599 N N . VAL A 1 210 ? -1.435 -6.373 -6.536 1.00 96.62 210 VAL A N 1
ATOM 1600 C CA . VAL A 1 210 ? -2.706 -6.697 -5.900 1.00 96.62 210 VAL A CA 1
ATOM 1601 C C . VAL A 1 210 ? -3.559 -7.454 -6.904 1.00 96.62 210 VAL A C 1
ATOM 1603 O O . VAL A 1 210 ? -3.696 -7.035 -8.053 1.00 96.62 210 VAL A O 1
ATOM 1606 N N . LYS A 1 211 ? -4.143 -8.569 -6.476 1.00 95.44 211 LYS A N 1
ATOM 1607 C CA . LYS A 1 211 ? -5.065 -9.377 -7.275 1.00 95.44 211 LYS A CA 1
ATOM 1608 C C . LYS A 1 211 ? -6.476 -9.272 -6.702 1.00 95.44 211 LYS A C 1
ATOM 1610 O O . LYS A 1 211 ? -6.612 -9.187 -5.483 1.00 95.44 211 LYS A O 1
ATOM 1615 N N . PRO A 1 212 ? -7.531 -9.300 -7.527 1.00 93.50 212 PRO A N 1
ATOM 1616 C CA . PRO A 1 212 ? -8.879 -9.516 -7.014 1.00 93.50 212 PRO A CA 1
ATOM 1617 C C . PRO A 1 212 ? -8.957 -10.854 -6.274 1.00 93.50 212 PRO A C 1
ATOM 1619 O O . PRO A 1 212 ? -8.243 -11.803 -6.613 1.00 93.50 212 PRO A O 1
ATOM 1622 N N . ASP A 1 213 ? -9.815 -10.932 -5.259 1.00 83.38 213 ASP A N 1
ATOM 1623 C CA . ASP A 1 213 ? -10.151 -12.215 -4.656 1.00 83.38 213 ASP A CA 1
ATOM 1624 C C . ASP A 1 213 ? -10.881 -13.065 -5.685 1.00 83.38 213 ASP A C 1
ATOM 1626 O O . ASP A 1 213 ? -11.926 -12.684 -6.213 1.00 83.38 213 ASP A O 1
ATOM 1630 N N . GLY A 1 214 ? -10.292 -14.214 -6.000 1.00 64.81 214 GLY A N 1
ATOM 1631 C CA . GLY A 1 214 ? -10.865 -15.189 -6.912 1.00 64.81 214 GLY A CA 1
ATOM 1632 C C . GLY A 1 214 ? -12.041 -15.920 -6.268 1.00 64.81 214 GLY A C 1
ATOM 1633 O O . GLY A 1 214 ? -12.015 -17.143 -6.166 1.00 64.81 214 GLY A O 1
ATOM 1634 N N . GLN A 1 215 ? -13.077 -15.211 -5.815 1.00 45.94 215 GLN A N 1
ATOM 1635 C CA . GLN A 1 215 ? -14.320 -15.837 -5.370 1.00 45.94 215 GLN A CA 1
ATOM 1636 C C . GLN A 1 215 ? -15.295 -15.982 -6.545 1.00 45.94 215 GLN A C 1
ATOM 1638 O O . GLN A 1 215 ? -16.113 -15.113 -6.821 1.00 45.94 215 GLN A O 1
ATOM 1643 N N . ARG A 1 216 ? -15.185 -17.176 -7.147 1.00 37.81 216 ARG A N 1
ATOM 1644 C CA . ARG A 1 216 ? -16.240 -18.052 -7.695 1.00 37.81 216 ARG A CA 1
ATOM 1645 C C . ARG A 1 216 ? -17.087 -17.519 -8.857 1.00 37.81 216 ARG A C 1
ATOM 1647 O O . ARG A 1 216 ? -18.083 -16.829 -8.658 1.00 37.81 216 ARG A O 1
ATOM 1654 N N . GLN A 1 217 ? -16.774 -18.011 -10.059 1.00 32.12 217 GLN A N 1
ATOM 1655 C CA . GLN A 1 217 ? -17.851 -18.569 -10.888 1.00 32.12 217 GLN A CA 1
ATOM 1656 C C . GLN A 1 217 ? -18.352 -19.870 -10.254 1.00 32.12 217 GLN A C 1
ATOM 1658 O O . GLN A 1 217 ? -17.506 -20.598 -9.681 1.00 32.12 217 GLN A O 1
#

Sequence (217 aa):
MEWQRQRSERTLTPPLRCYWQGTELAWQAFRAQMTLTVAQMTLPSRPDAWRGEASLAEIAHALAEADPHDTVLIAGCQVVVAQTGAVQPAGESAVLWLAGRDGPVHLTRGEIYCAEKGEALTAVAARVLEQNELSGPPEACALFFQPGLEALAHSGWDINLYRQDACWGDIGEMEGLTVLSLAAIYAAHYQQPCGWLARDPLNTLAIGIVKPDGQRQ

pLDDT: mean 90.2, std 10.48, range [32.12, 98.0]

Foldseek 3Di:
DVVCVVVVPDQDAAAPAEEEAEDLVVVVVVQVVCPVPHPNHDDDNDHHYDQFLVVVVVLVVVQVPDDQSHWYWYKYWFWAQADPPDPWGTFIDIDIDIDHPDDQKDWDRWFADAVVVVDQPLVSVVVQCVSVVHPAAWPAEAAEDDPPCVSCVVRVDDPDPNYCCVPGICRDPCRSVVRVVVQQVCCSPVQTKHKYKDQGNVHGIIIHIMGGPPPDD

Radius of gyration: 17.6 Å; Cα contacts (8 Å, |Δi|>4): 395; chains: 1; bounding box: 46×48×45 Å

Organism: Klebsiella pneumoniae (NCBI:txid573)

Solvent-accessible surface area (backbone atoms only — not comparable to full-atom values): 12296 Å² total; per-residue (Å²): 109,72,74,58,67,74,43,80,82,64,85,70,68,54,46,83,45,43,34,36,44,62,54,71,70,57,50,54,52,51,48,55,52,44,47,76,72,36,79,84,40,60,73,70,98,67,64,46,72,61,41,49,61,62,43,52,54,52,49,53,54,53,48,72,77,45,61,80,86,46,32,34,35,39,36,32,47,39,75,38,75,75,56,94,88,53,95,55,54,53,10,60,46,71,51,80,48,73,49,46,75,76,53,68,44,44,76,52,85,59,38,77,41,43,78,89,74,72,63,57,68,53,58,48,53,50,49,44,27,59,79,65,75,40,98,59,62,42,86,43,28,23,23,58,89,58,92,75,53,72,62,35,52,82,65,64,36,50,81,63,88,45,47,41,53,90,79,38,40,38,31,74,86,44,53,41,61,50,21,50,49,50,12,43,51,48,4,51,72,68,67,38,53,12,22,27,40,30,64,19,82,85,53,53,29,34,36,31,45,22,32,35,45,87,78,72,134

Mean predicted aligned error: 5.04 Å

Secondary structure (DSSP, 8-state):
-HHHHTTTT-PPPPPSEEEEES-HHHHHHHHHHHHHHSTT----SSPEEP-THHHHHHHHHHHHHS-TT-EEEEEEEEEPPP-TT-SS-B-EEEEEEEEESS-SEEEPPPEEE-GGGT--HHHHHHHHHHHTT-SS--SEEEE---TTTHHHHTTT--SSTTB-HHHH-B-GGGHHHHHHHHHHHHHHHHSS-EEEEEE-TTSSEEEEEEEE-----

Nearest PDB structures (foldseek):
  1xpk-assembly2_D  TM=5.492E-01  e=2.432E-05  Staphylococcus aureus
  1xpm-assembly2_C  TM=5.580E-01  e=1.026E-04  Staphylococcus aureus
  3sqz-assembly1_A  TM=5.390E-01  e=9.771E-04  Streptococcus mutans
  8bnr-assembly1_F  TM=4.521E-01  e=7.924E-01  Escherichia coli K-12